Protein AF-A0A2V1E5P3-F1 (afdb_monomer)

Radius of gyration: 26.35 Å; Cα contacts (8 Å, |Δi|>4): 389; chains: 1; bounding box: 51×100×54 Å

Organism: NCBI:txid97972

pLDDT: mean 87.34, std 14.86, range [40.94, 98.44]

Sequence (186 aa):
MKFLTPTLLATLPLIHATHSFVHTRRQTAPTTTPWSLSELKIRVPNHREGTYPWSTFTASITDPNTYNLNNSVTVSPSTGVNCFAKFLDLSSADEGPWGRSWACEDDGKGEGHWEMRISKTDSGYRVVFTHVAANFDKAALRGWSRKFEGAVDLVVGSNLKVSCAGEGTCGYWLARTPVEVVGREV

Nearest PDB structures (foldseek):
  4akr-assembly1_A  TM=5.097E-01  e=3.344E+00  Dictyostelium discoideum AX2

Solvent-accessible surface area (backbone atoms only — not comparable to full-atom values): 10846 Å² total; per-residue (Å²): 142,84,86,86,82,85,83,84,84,83,83,80,85,82,82,78,82,81,78,79,75,77,74,73,74,73,75,76,68,79,86,63,64,57,21,37,37,62,46,44,42,35,40,38,52,35,87,50,89,94,49,74,59,57,19,39,40,39,36,24,38,26,38,78,47,70,44,72,72,51,100,87,44,70,31,74,54,46,71,68,36,42,28,58,42,78,29,55,35,88,87,41,76,88,46,22,63,52,83,40,81,26,63,33,52,81,82,81,75,75,41,50,54,40,34,37,31,36,39,82,49,100,57,42,36,34,41,36,41,35,41,38,42,26,48,69,43,77,89,76,75,45,73,45,72,48,42,32,41,21,54,41,79,40,30,65,84,66,52,20,38,76,53,64,49,98,75,58,32,34,40,34,34,57,61,58,72,64,38,75,21,62,53,40,80,108

Foldseek 3Di:
DDDDDDDDDDDDDDDDDPDPPPPPPPPPPPQFFFKWWFKWKWKQDQPDPPDDQKIKIKIWIWGQDWDPLDPPDIFHTAGRWIWMDIFRDCVDPVGHQAPDWTWIDDSPPPQFTKTWHWHADPFGIKIKIKTWGKDADPVVRDMGTWIKIWMDDDGDPPQKDWDADPSGIMMIIGPDTTDTTRMDTD

Secondary structure (DSSP, 8-state):
--PPPPP------------------------PPPEEEEEEEEEE----TTS---EEEEEEEEE---EESSSS-EE--EEEEEEEEEES-SS-TTTSSBT-EEEBPP-SS-SEEEEEEEEEETTEEEEEEEEEEEEEETTTTEEEEEEEEEEEEEEBTTTEEEEE-TTS-EEEEESSSPEEEEEEE-

Mean predicted aligned error: 9.15 Å

Structure (mmCIF, N/CA/C/O backbone):
data_AF-A0A2V1E5P3-F1
#
_entry.id   AF-A0A2V1E5P3-F1
#
loop_
_atom_site.group_PDB
_atom_site.id
_atom_site.type_symbol
_atom_site.label_atom_id
_atom_site.label_alt_id
_atom_site.label_comp_id
_atom_site.label_asym_id
_atom_site.label_entity_id
_atom_site.label_seq_id
_atom_site.pdbx_PDB_ins_code
_atom_site.Cartn_x
_atom_site.Cartn_y
_atom_site.Cartn_z
_atom_site.occupancy
_atom_site.B_iso_or_equiv
_atom_site.auth_seq_id
_atom_site.auth_comp_id
_atom_site.auth_asym_id
_atom_site.auth_atom_id
_atom_site.pdbx_PDB_model_num
ATOM 1 N N . MET A 1 1 ? -1.450 -88.892 -1.760 1.00 48.50 1 MET A N 1
ATOM 2 C CA . MET A 1 1 ? -2.183 -88.309 -0.615 1.00 48.50 1 MET A CA 1
ATOM 3 C C . MET A 1 1 ? -1.331 -87.209 0.001 1.00 48.50 1 MET A C 1
ATOM 5 O O . MET A 1 1 ? -0.271 -87.534 0.515 1.00 48.50 1 MET A O 1
ATOM 9 N N . LYS A 1 2 ? -1.736 -85.938 -0.108 1.00 40.94 2 LYS A N 1
ATOM 10 C CA . LYS A 1 2 ? -1.267 -84.804 0.713 1.00 40.94 2 LYS A CA 1
ATOM 11 C C . LYS A 1 2 ? -2.277 -83.659 0.568 1.00 40.94 2 LYS A C 1
ATOM 13 O O . LYS A 1 2 ? -2.810 -83.448 -0.517 1.00 40.94 2 LYS A O 1
ATOM 18 N N . PHE A 1 3 ? -2.597 -83.053 1.706 1.00 44.03 3 PHE A N 1
ATOM 19 C CA . PHE A 1 3 ? -3.801 -82.277 1.992 1.00 44.03 3 PHE A CA 1
ATOM 20 C C .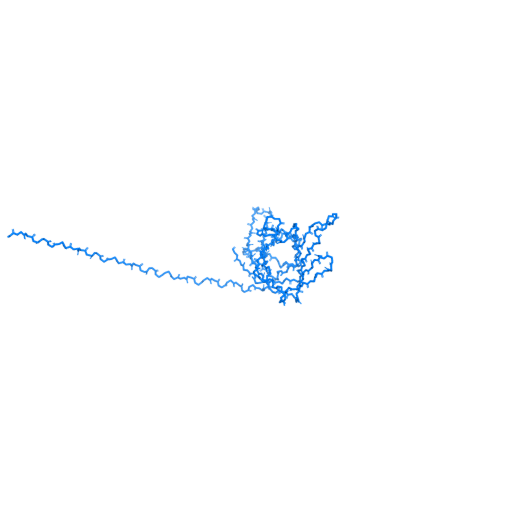 PHE A 1 3 ? -3.699 -80.815 1.534 1.00 44.03 3 PHE A C 1
ATOM 22 O O . PHE A 1 3 ? -2.669 -80.175 1.728 1.00 44.03 3 PHE A O 1
ATOM 29 N N . LEU A 1 4 ? -4.798 -80.295 0.980 1.00 62.22 4 LEU A N 1
ATOM 30 C CA . LEU A 1 4 ? -5.061 -78.870 0.776 1.00 62.22 4 LEU A CA 1
ATOM 31 C C . LEU A 1 4 ? -5.792 -78.338 2.016 1.00 62.22 4 LEU A C 1
ATOM 33 O O . LEU A 1 4 ? -6.862 -78.840 2.356 1.00 62.22 4 LEU A O 1
ATOM 37 N N . THR A 1 5 ? -5.240 -77.328 2.682 1.00 64.69 5 THR A N 1
ATOM 38 C CA . THR A 1 5 ? -5.944 -76.545 3.713 1.00 64.69 5 THR A CA 1
ATOM 39 C C . THR A 1 5 ? -6.434 -75.225 3.117 1.00 64.69 5 THR A C 1
ATOM 41 O O . THR A 1 5 ? -5.609 -74.494 2.566 1.00 64.69 5 THR A O 1
ATOM 44 N N . PRO A 1 6 ? -7.729 -74.879 3.236 1.00 64.75 6 PRO A N 1
ATOM 45 C CA . PRO A 1 6 ? -8.236 -73.574 2.840 1.00 64.75 6 PRO A CA 1
ATOM 46 C C . PRO A 1 6 ? -8.130 -72.571 3.997 1.00 64.75 6 PRO A C 1
ATOM 48 O O . PRO A 1 6 ? -8.579 -72.829 5.114 1.00 64.75 6 PRO A O 1
ATOM 51 N N . THR A 1 7 ? -7.550 -71.407 3.718 1.00 68.56 7 THR A N 1
ATOM 52 C CA . THR A 1 7 ? -7.481 -70.264 4.635 1.00 68.56 7 THR A CA 1
ATOM 53 C C . THR A 1 7 ? -8.753 -69.426 4.488 1.00 68.56 7 THR A C 1
ATOM 55 O O . THR A 1 7 ? -9.016 -68.871 3.424 1.00 68.56 7 THR A O 1
ATOM 58 N N . LEU A 1 8 ? -9.552 -69.337 5.552 1.00 57.84 8 LEU A N 1
ATOM 59 C CA . LEU A 1 8 ? -10.726 -68.465 5.637 1.00 57.84 8 LEU A CA 1
ATOM 60 C C . LEU A 1 8 ? -10.280 -67.034 5.986 1.00 57.84 8 LEU A C 1
ATOM 62 O O . LEU A 1 8 ? -9.784 -66.795 7.085 1.00 57.84 8 LEU A O 1
ATOM 66 N N . LEU A 1 9 ? -10.467 -66.083 5.064 1.00 64.50 9 LEU A N 1
ATOM 67 C CA . LEU A 1 9 ? -10.380 -64.649 5.358 1.00 64.50 9 LEU A CA 1
ATOM 68 C C . LEU A 1 9 ? -11.734 -64.162 5.894 1.00 64.50 9 LEU A C 1
ATOM 70 O O . LEU A 1 9 ? -12.732 -64.183 5.177 1.00 64.50 9 LEU A O 1
ATOM 74 N N . ALA A 1 10 ? -11.758 -63.696 7.142 1.00 64.50 10 ALA A N 1
ATOM 75 C CA . ALA A 1 10 ? -12.897 -62.998 7.727 1.00 64.50 10 ALA A CA 1
ATOM 76 C C . ALA A 1 10 ? -12.772 -61.489 7.459 1.00 64.50 10 ALA A C 1
ATOM 78 O O . ALA A 1 10 ? -11.862 -60.832 7.963 1.00 64.50 10 ALA A O 1
ATOM 79 N N . THR A 1 11 ? -13.681 -60.932 6.661 1.00 61.16 11 THR A N 1
ATOM 80 C CA . THR A 1 11 ? -13.784 -59.489 6.408 1.00 61.16 11 THR A CA 1
ATOM 81 C C . THR A 1 11 ? -14.707 -58.837 7.438 1.00 61.16 11 THR A C 1
ATOM 83 O O . THR A 1 11 ? -15.907 -59.111 7.447 1.00 61.16 11 THR A O 1
ATOM 86 N N . LEU A 1 12 ? -14.163 -57.961 8.289 1.00 58.91 12 LEU A N 1
ATOM 87 C CA . LEU A 1 12 ? -14.950 -57.080 9.158 1.00 58.91 12 LEU A CA 1
ATOM 88 C C . LEU A 1 12 ? -15.436 -55.845 8.374 1.00 58.91 12 LEU A C 1
ATOM 90 O O . LEU A 1 12 ? -14.613 -55.171 7.751 1.00 58.91 12 LEU A O 1
ATOM 94 N N . PRO A 1 13 ? -16.736 -55.499 8.416 1.00 59.34 13 PRO A N 1
ATOM 95 C CA . PRO A 1 13 ? -17.239 -54.267 7.822 1.00 59.34 13 PRO A CA 1
ATOM 96 C C . PRO A 1 13 ? -16.897 -53.057 8.706 1.00 59.34 13 PRO A C 1
ATOM 98 O O . PRO A 1 13 ? -17.334 -52.955 9.852 1.00 59.34 13 PRO A O 1
ATOM 101 N N . LEU A 1 14 ? -16.123 -52.119 8.154 1.00 67.88 14 LEU A N 1
ATOM 102 C CA . LEU A 1 14 ? -15.813 -50.830 8.773 1.00 67.88 14 LEU A CA 1
ATOM 103 C C . LEU A 1 14 ? -16.997 -49.869 8.553 1.00 67.88 14 LEU A C 1
ATOM 105 O O . LEU A 1 14 ? -17.177 -49.317 7.464 1.00 67.88 14 LEU A O 1
ATOM 109 N N . ILE A 1 15 ? -17.832 -49.692 9.578 1.00 64.12 15 ILE A N 1
ATOM 110 C CA . ILE A 1 15 ? -18.965 -48.756 9.557 1.00 64.12 15 ILE A CA 1
ATOM 111 C C . ILE A 1 15 ? -18.408 -47.331 9.678 1.00 64.12 15 ILE A C 1
ATOM 113 O O . ILE A 1 15 ? -17.977 -46.906 10.748 1.00 64.12 15 ILE A O 1
ATOM 117 N N . HIS A 1 16 ? -18.398 -46.593 8.569 1.00 61.56 16 HIS A N 1
ATOM 118 C CA . HIS A 1 16 ? -18.001 -45.188 8.541 1.00 61.56 16 HIS A CA 1
ATOM 119 C C . HIS A 1 16 ? -19.183 -44.316 8.979 1.00 61.56 16 HIS A C 1
ATOM 121 O O . HIS A 1 16 ? -20.177 -44.196 8.265 1.00 61.56 16 HIS A O 1
ATOM 127 N N . ALA A 1 17 ? -19.079 -43.696 10.155 1.00 65.69 17 ALA A N 1
ATOM 128 C CA . ALA A 1 17 ? -20.026 -42.684 10.605 1.00 65.69 17 ALA A CA 1
ATOM 129 C C . ALA A 1 17 ? -19.802 -41.376 9.826 1.00 65.69 17 ALA A C 1
ATOM 131 O O . ALA A 1 17 ? -18.857 -40.630 10.093 1.00 65.69 17 ALA A O 1
ATOM 132 N N . THR A 1 18 ? -20.673 -41.080 8.862 1.00 64.31 18 THR A N 1
ATOM 133 C CA . THR A 1 18 ? -20.713 -39.783 8.178 1.00 64.31 18 THR A CA 1
ATOM 134 C C . THR A 1 18 ? -21.293 -38.728 9.119 1.0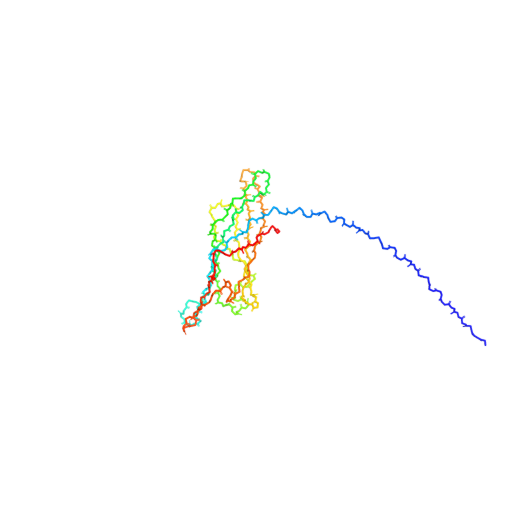0 64.31 18 THR A C 1
ATOM 136 O O . THR A 1 18 ? -22.508 -38.539 9.191 1.00 64.31 18 THR A O 1
ATOM 139 N N . HIS A 1 19 ? -20.429 -38.032 9.858 1.00 54.78 19 HIS A N 1
ATOM 140 C CA . HIS A 1 19 ? -20.815 -36.813 10.563 1.00 54.78 19 HIS A CA 1
ATOM 141 C C . HIS A 1 19 ? -21.115 -35.729 9.526 1.00 54.78 19 HIS A C 1
ATOM 143 O O . HIS A 1 19 ? -20.215 -35.169 8.903 1.00 54.78 19 HIS A O 1
ATOM 149 N N . SER A 1 20 ? -22.401 -35.450 9.322 1.00 52.66 20 SER A N 1
ATOM 150 C CA . SER A 1 20 ? -22.839 -34.279 8.568 1.00 52.66 20 SER A CA 1
ATOM 151 C C . SER A 1 20 ? -22.610 -33.057 9.448 1.00 52.66 20 SER A C 1
ATOM 153 O O . SER A 1 20 ? -23.447 -32.710 10.278 1.00 52.66 20 SER A O 1
ATOM 155 N N . PHE A 1 21 ? -21.447 -32.424 9.311 1.00 62.00 21 PHE A N 1
ATOM 156 C CA . PHE A 1 21 ? -21.233 -31.098 9.870 1.00 62.00 21 PHE A CA 1
ATOM 157 C C . PHE A 1 21 ? -22.194 -30.149 9.158 1.00 62.00 21 PHE A C 1
ATOM 159 O O . PHE A 1 21 ? -21.985 -29.791 7.998 1.00 62.00 21 PHE A O 1
ATOM 166 N N . VAL A 1 22 ? -23.268 -29.762 9.845 1.00 51.16 22 VAL A N 1
ATOM 167 C CA . VAL A 1 22 ? -24.067 -28.603 9.457 1.00 51.16 22 VAL A CA 1
ATOM 168 C C . VAL A 1 22 ? -23.106 -27.421 9.483 1.00 51.16 22 VAL A C 1
ATOM 170 O O . VAL A 1 22 ? -22.723 -26.937 10.545 1.00 51.16 22 VAL A O 1
ATOM 173 N N . HIS A 1 23 ? -22.641 -27.015 8.304 1.00 49.59 23 HIS A N 1
ATOM 174 C CA . HIS A 1 23 ? -21.879 -25.793 8.130 1.00 49.59 23 HIS A CA 1
ATOM 175 C C . HIS A 1 23 ? -22.828 -24.657 8.501 1.00 49.59 23 HIS A C 1
ATOM 177 O O . HIS A 1 23 ? -23.689 -24.269 7.709 1.00 49.59 23 HIS A O 1
ATOM 183 N N . THR A 1 24 ? -22.726 -24.170 9.739 1.00 50.78 24 THR A N 1
ATOM 184 C CA . THR A 1 24 ? -23.369 -22.932 10.159 1.00 50.78 24 THR A CA 1
ATOM 185 C C . THR A 1 24 ? -22.966 -21.888 9.135 1.00 50.78 24 THR A C 1
ATOM 187 O O . THR A 1 24 ? -21.787 -21.561 8.998 1.00 50.78 24 THR A O 1
ATOM 190 N N . ARG A 1 25 ? -23.946 -21.467 8.332 1.00 45.38 25 ARG A N 1
ATOM 191 C CA . ARG A 1 25 ? -23.809 -20.491 7.257 1.00 45.38 25 ARG A CA 1
ATOM 192 C C . ARG A 1 25 ? -23.005 -19.322 7.816 1.00 45.38 25 ARG A C 1
ATOM 194 O O . ARG A 1 25 ? -23.506 -18.611 8.684 1.00 45.38 25 ARG A O 1
ATOM 201 N N . ARG A 1 26 ? -21.746 -19.201 7.375 1.00 52.16 26 ARG A N 1
ATOM 202 C CA . ARG A 1 26 ? -20.842 -18.089 7.689 1.00 52.16 26 ARG A CA 1
ATOM 203 C C . ARG A 1 26 ? -21.691 -16.830 7.576 1.00 52.16 26 ARG A C 1
ATOM 205 O O . ARG A 1 26 ? -22.230 -16.596 6.494 1.00 52.16 26 ARG A O 1
ATOM 212 N N . GLN A 1 27 ? -21.919 -16.132 8.694 1.00 43.22 27 GLN A N 1
ATOM 213 C CA . GLN A 1 27 ? -22.642 -14.863 8.685 1.00 43.22 27 GLN A CA 1
ATOM 214 C C . GLN A 1 27 ? -22.045 -14.057 7.543 1.00 43.22 27 GLN A C 1
ATOM 216 O O . GLN A 1 27 ? -20.834 -13.836 7.517 1.00 43.22 27 GLN A O 1
ATOM 221 N N . THR A 1 28 ? -22.873 -13.763 6.543 1.00 47.94 28 THR A N 1
ATOM 222 C CA . THR A 1 28 ? -22.496 -12.953 5.397 1.00 47.94 28 THR A CA 1
ATOM 223 C C . THR A 1 28 ? -21.927 -11.680 5.995 1.00 47.94 28 THR A C 1
ATOM 225 O O . THR A 1 28 ? -22.669 -10.934 6.636 1.00 47.94 28 THR A O 1
ATOM 228 N N . ALA A 1 29 ? -20.603 -11.513 5.916 1.00 56.41 29 ALA A N 1
ATOM 229 C CA . ALA A 1 29 ? -19.950 -10.319 6.422 1.00 56.41 29 ALA A CA 1
ATOM 230 C C . ALA A 1 29 ? -20.709 -9.115 5.843 1.00 56.41 29 ALA A C 1
ATOM 232 O O . ALA A 1 29 ? -21.124 -9.195 4.677 1.00 56.41 29 ALA A O 1
ATOM 233 N N . PRO A 1 30 ? -20.974 -8.063 6.639 1.00 56.59 30 PRO A N 1
ATOM 234 C CA . PRO A 1 30 ? -21.640 -6.876 6.126 1.00 56.59 30 PRO A CA 1
ATOM 235 C C . PRO A 1 30 ? -20.926 -6.472 4.840 1.00 56.59 30 PRO A C 1
ATOM 237 O O . PRO A 1 30 ? -19.699 -6.433 4.820 1.00 56.59 30 PRO A O 1
ATOM 240 N N . THR A 1 31 ? -21.686 -6.286 3.759 1.00 63.75 31 THR A N 1
ATOM 241 C CA . THR A 1 31 ? -21.171 -5.867 2.452 1.00 63.75 31 THR A CA 1
ATOM 242 C C . THR A 1 31 ? -20.331 -4.613 2.655 1.00 63.75 31 THR A C 1
ATOM 244 O O . THR A 1 31 ? -20.875 -3.523 2.820 1.00 63.75 31 THR A O 1
ATOM 247 N N . THR A 1 32 ? -19.013 -4.784 2.724 1.00 81.31 32 THR A N 1
ATOM 248 C CA . THR A 1 32 ? -18.061 -3.690 2.842 1.00 81.31 32 THR A CA 1
ATOM 249 C C . THR A 1 32 ? -18.049 -2.966 1.510 1.00 81.31 32 THR A C 1
ATOM 251 O O . THR A 1 32 ? -17.987 -3.583 0.443 1.00 81.31 32 THR A O 1
ATOM 254 N N . THR A 1 33 ? -18.157 -1.643 1.560 1.00 93.75 33 THR A N 1
ATOM 255 C CA . THR A 1 33 ? -17.985 -0.821 0.365 1.00 93.75 33 THR A CA 1
ATOM 256 C C . THR A 1 33 ? -16.538 -1.001 -0.100 1.00 93.75 33 THR A C 1
ATOM 258 O O . THR A 1 33 ? -15.637 -0.941 0.746 1.00 93.75 33 THR A O 1
ATOM 261 N N . PRO A 1 34 ? -16.278 -1.251 -1.397 1.00 96.75 34 PRO A N 1
ATOM 262 C CA . PRO A 1 34 ? -14.914 -1.378 -1.889 1.00 96.75 34 PRO A CA 1
ATOM 263 C C . PRO A 1 34 ? -14.072 -0.156 -1.515 1.00 96.75 34 PRO A C 1
ATOM 265 O O . PRO A 1 34 ? -14.543 0.981 -1.557 1.00 96.75 34 PRO A O 1
ATOM 268 N N . TRP A 1 35 ? -12.817 -0.394 -1.155 1.00 97.31 35 TRP A N 1
ATOM 269 C CA . TRP A 1 35 ? -11.832 0.667 -0.994 1.00 97.31 35 TRP A CA 1
ATOM 270 C C . TRP A 1 35 ? -11.471 1.229 -2.371 1.00 97.31 35 TRP A C 1
ATOM 272 O O . TRP A 1 35 ? -11.628 0.557 -3.393 1.00 97.31 35 TRP A O 1
ATOM 282 N N . SER A 1 36 ? -10.957 2.452 -2.415 1.00 98.00 36 SER A N 1
ATOM 283 C CA . SER A 1 36 ? -10.581 3.110 -3.665 1.00 98.00 36 SER A CA 1
ATOM 284 C C . SER A 1 36 ? -9.091 3.420 -3.694 1.00 98.00 36 SER A C 1
ATOM 286 O O . SER A 1 36 ? -8.603 4.212 -2.885 1.00 98.00 36 SER A O 1
ATOM 288 N N . LEU A 1 37 ? -8.382 2.833 -4.654 1.00 98.12 37 LEU A N 1
ATOM 289 C CA . LEU A 1 37 ? -7.006 3.178 -4.996 1.00 98.12 37 LEU A CA 1
ATOM 290 C C . LEU A 1 37 ? -7.036 4.349 -5.987 1.00 98.12 37 LEU A C 1
ATOM 292 O O . LEU A 1 37 ? -7.364 4.172 -7.164 1.00 98.12 37 LEU A O 1
ATOM 296 N N . SER A 1 38 ? -6.756 5.555 -5.501 1.00 97.75 38 SER A N 1
ATOM 297 C CA . SER A 1 38 ? -6.866 6.803 -6.269 1.00 97.75 38 SER A CA 1
ATOM 298 C C . SER A 1 38 ? -5.586 7.141 -7.028 1.00 97.75 38 SER A C 1
ATOM 300 O O . SER A 1 38 ? -5.652 7.687 -8.129 1.00 97.75 38 SER A O 1
ATOM 302 N N . GLU A 1 39 ? -4.433 6.775 -6.474 1.00 97.44 39 GLU A N 1
ATOM 303 C CA . GLU A 1 39 ? -3.128 6.986 -7.087 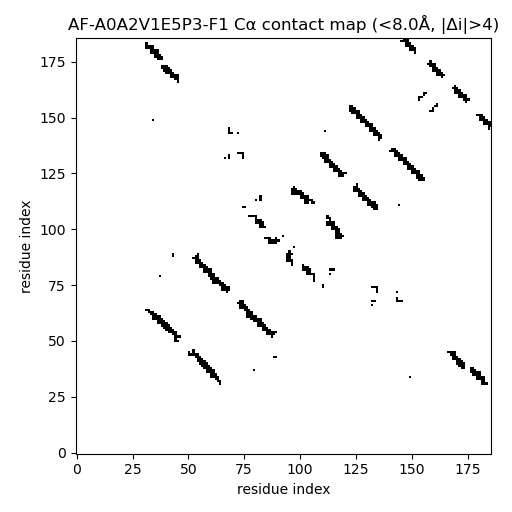1.00 97.44 39 GLU A CA 1
ATOM 304 C C . GLU A 1 39 ? -2.276 5.727 -6.970 1.00 97.44 39 GLU A C 1
ATOM 306 O O . GLU A 1 39 ? -2.264 5.048 -5.944 1.00 97.44 39 GLU A O 1
ATOM 311 N N . LEU A 1 40 ? -1.530 5.434 -8.032 1.00 98.00 40 LEU A N 1
ATOM 312 C CA . LEU A 1 40 ? -0.411 4.511 -7.985 1.00 98.00 40 LEU A CA 1
ATOM 313 C C . LEU A 1 40 ? 0.662 5.000 -8.940 1.00 98.00 40 LEU A C 1
ATOM 315 O O . LEU A 1 40 ? 0.367 5.316 -10.095 1.00 98.00 40 LEU A O 1
ATOM 319 N N . LYS A 1 41 ? 1.899 5.040 -8.459 1.00 97.56 41 LYS A N 1
ATOM 320 C CA . LYS A 1 41 ? 3.060 5.482 -9.216 1.00 97.56 41 LYS A CA 1
ATOM 321 C C . LYS A 1 41 ? 4.255 4.608 -8.886 1.00 97.56 41 LYS A C 1
ATOM 323 O O . LYS A 1 41 ? 4.695 4.553 -7.742 1.00 97.56 41 LYS A O 1
ATOM 328 N N . ILE A 1 42 ? 4.818 3.975 -9.906 1.00 97.06 42 ILE A N 1
ATOM 329 C CA . ILE A 1 42 ? 6.069 3.227 -9.792 1.00 97.06 42 ILE A CA 1
ATOM 330 C C . ILE A 1 42 ? 7.111 3.972 -10.611 1.00 97.06 42 ILE A C 1
ATOM 332 O O . ILE A 1 42 ? 6.891 4.244 -11.789 1.00 97.06 42 ILE A O 1
ATOM 336 N N . ARG A 1 43 ? 8.239 4.326 -10.005 1.00 95.94 43 ARG A N 1
ATOM 337 C CA . ARG A 1 43 ? 9.369 4.941 -10.704 1.00 95.94 43 ARG A CA 1
ATOM 338 C C . ARG A 1 43 ? 10.561 4.016 -10.591 1.00 95.94 43 ARG A C 1
ATOM 340 O O . ARG A 1 43 ? 10.954 3.672 -9.484 1.00 95.94 43 ARG A O 1
ATOM 347 N N . VAL A 1 44 ? 11.135 3.670 -11.731 1.00 94.31 44 VAL A N 1
ATOM 348 C CA . VAL A 1 44 ? 12.340 2.851 -11.845 1.00 94.31 44 VAL A CA 1
ATOM 349 C C . VAL A 1 44 ? 13.398 3.720 -12.517 1.00 94.31 44 VAL A C 1
ATOM 351 O O . VAL A 1 44 ? 13.220 4.069 -13.690 1.00 94.31 44 VAL A O 1
ATOM 354 N N . PRO A 1 45 ? 14.430 4.175 -11.789 1.00 92.06 45 PRO A N 1
ATOM 355 C CA . PRO A 1 45 ? 15.497 4.970 -12.376 1.00 92.06 45 PRO A CA 1
ATOM 356 C C . PRO A 1 45 ? 16.335 4.123 -13.338 1.00 92.06 45 PRO A C 1
ATOM 358 O O . PRO A 1 45 ? 16.306 2.896 -13.308 1.00 92.06 45 PRO A O 1
ATOM 361 N N . ASN A 1 46 ? 17.121 4.790 -14.179 1.00 86.81 46 ASN A N 1
ATOM 362 C CA . ASN A 1 46 ? 18.220 4.117 -14.859 1.00 86.81 46 ASN A CA 1
ATOM 363 C C . ASN A 1 46 ? 19.323 3.796 -13.838 1.00 86.81 46 ASN A C 1
ATOM 365 O O . ASN A 1 46 ? 19.716 4.681 -13.088 1.00 86.81 46 ASN A O 1
ATOM 369 N N . HIS A 1 47 ? 19.877 2.585 -13.858 1.00 76.75 47 HIS A N 1
ATOM 370 C CA . HIS A 1 47 ? 21.026 2.166 -13.046 1.00 76.75 47 HIS A CA 1
ATOM 371 C C . HIS A 1 47 ? 22.373 2.759 -13.517 1.00 76.75 47 HIS A C 1
ATOM 373 O O . HIS A 1 47 ? 23.409 2.101 -13.448 1.00 76.75 47 HIS A O 1
ATOM 379 N N . ARG A 1 48 ? 22.391 4.002 -14.012 1.00 77.44 48 ARG A N 1
ATOM 380 C CA . ARG A 1 48 ? 23.647 4.689 -14.346 1.00 77.44 48 ARG A CA 1
ATOM 381 C C . ARG A 1 48 ? 24.388 5.070 -13.071 1.00 77.44 48 ARG A C 1
ATOM 383 O O . ARG A 1 48 ? 23.783 5.579 -12.124 1.00 77.44 48 ARG A O 1
ATOM 390 N N . GLU A 1 49 ? 25.704 4.884 -13.078 1.00 72.38 49 GLU A N 1
ATOM 391 C CA . GLU A 1 49 ? 26.576 5.333 -11.992 1.00 72.38 49 GLU A CA 1
ATOM 392 C C . GLU A 1 49 ? 26.352 6.826 -11.689 1.00 72.38 49 GLU A C 1
ATOM 394 O O . GLU A 1 49 ? 26.218 7.650 -12.595 1.00 72.38 49 GLU A O 1
ATOM 399 N N . GLY A 1 50 ? 26.253 7.168 -10.401 1.00 70.00 50 GLY A N 1
ATOM 400 C CA . GLY A 1 50 ? 26.007 8.537 -9.931 1.00 70.00 50 GLY A CA 1
ATOM 401 C C . GLY A 1 50 ? 24.540 8.989 -9.915 1.00 70.00 50 GLY A C 1
ATOM 402 O O . GLY A 1 50 ? 24.255 10.077 -9.416 1.00 70.00 50 GLY A O 1
ATOM 403 N N . THR A 1 51 ? 23.593 8.183 -10.406 1.00 74.00 51 THR A N 1
ATOM 404 C CA . THR A 1 51 ? 22.152 8.479 -10.288 1.00 74.00 51 THR A CA 1
ATOM 405 C C . THR A 1 51 ? 21.557 7.935 -8.988 1.00 74.00 51 THR A C 1
ATOM 407 O O . THR A 1 51 ? 22.113 7.037 -8.360 1.00 74.00 51 THR A O 1
ATOM 410 N N . TYR A 1 52 ? 20.419 8.493 -8.557 1.00 78.81 52 TYR A N 1
ATOM 411 C CA . TYR A 1 52 ? 19.702 7.983 -7.388 1.00 78.81 52 TYR A CA 1
ATOM 412 C C . TYR A 1 52 ? 19.182 6.569 -7.691 1.00 78.81 52 TYR A C 1
ATOM 414 O O . TYR A 1 52 ? 18.285 6.435 -8.525 1.00 78.81 52 TYR A O 1
ATOM 422 N N . PRO A 1 53 ? 19.707 5.522 -7.029 1.00 84.62 53 PRO A N 1
ATOM 423 C CA . PRO A 1 53 ? 19.536 4.146 -7.496 1.00 84.62 53 PRO A CA 1
ATOM 424 C C . PRO A 1 53 ? 18.177 3.558 -7.120 1.00 84.62 53 PRO A C 1
ATOM 426 O O . PRO A 1 53 ? 17.854 2.440 -7.500 1.00 84.62 53 PRO A O 1
ATOM 429 N N . TRP A 1 54 ? 17.392 4.282 -6.324 1.00 92.56 54 TRP A N 1
ATOM 430 C CA . TRP A 1 54 ? 16.211 3.720 -5.705 1.00 92.56 54 TRP A CA 1
ATOM 431 C C . TRP A 1 54 ? 14.993 3.865 -6.599 1.00 92.56 54 TRP A C 1
ATOM 433 O O . TRP A 1 54 ? 14.569 4.972 -6.945 1.00 92.56 54 TRP A O 1
ATOM 443 N N . SER A 1 55 ? 14.389 2.725 -6.877 1.00 95.31 55 SER A N 1
ATOM 444 C CA . SER A 1 55 ? 13.027 2.640 -7.355 1.00 95.31 55 SER A CA 1
ATOM 445 C C . SER A 1 55 ? 12.047 2.990 -6.233 1.00 95.31 55 SER A C 1
ATOM 447 O O . SER A 1 55 ? 12.314 2.770 -5.046 1.00 95.31 55 SER A O 1
ATOM 449 N N . THR A 1 56 ? 10.895 3.541 -6.604 1.00 96.94 56 THR A N 1
ATOM 450 C CA . THR A 1 56 ? 9.825 3.892 -5.664 1.00 96.94 56 THR A CA 1
ATOM 451 C C . THR A 1 56 ? 8.494 3.329 -6.123 1.00 96.94 56 THR A C 1
ATOM 453 O O . THR A 1 56 ? 8.199 3.347 -7.317 1.00 96.94 56 THR A O 1
ATOM 456 N N . PHE A 1 57 ? 7.665 2.908 -5.177 1.00 97.81 57 PHE A N 1
ATOM 457 C CA . PHE A 1 57 ? 6.278 2.518 -5.397 1.00 97.81 57 PHE A CA 1
ATOM 458 C C . PHE A 1 57 ? 5.410 3.296 -4.412 1.00 97.81 57 PHE A C 1
ATOM 460 O O . PHE A 1 57 ? 5.495 3.088 -3.203 1.00 97.81 57 PHE A O 1
ATOM 467 N N . THR A 1 58 ? 4.603 4.205 -4.940 1.00 98.06 58 THR A N 1
ATOM 468 C CA . THR A 1 58 ? 3.683 5.047 -4.178 1.00 98.06 58 THR A CA 1
ATOM 469 C C . THR A 1 58 ? 2.259 4.639 -4.515 1.00 98.06 58 THR A C 1
ATOM 471 O O . THR A 1 58 ? 1.943 4.451 -5.691 1.00 98.06 58 THR A O 1
ATOM 474 N N . ALA A 1 59 ? 1.402 4.516 -3.509 1.00 98.38 59 ALA A N 1
ATOM 475 C CA . ALA A 1 59 ? -0.021 4.248 -3.676 1.00 98.38 59 ALA A CA 1
ATOM 476 C C . ALA A 1 59 ? -0.835 5.112 -2.709 1.00 98.38 59 ALA A C 1
ATOM 478 O O . ALA A 1 59 ? -0.408 5.285 -1.575 1.00 98.38 59 ALA A O 1
ATOM 479 N N . SER A 1 60 ? -1.993 5.616 -3.134 1.00 98.31 60 SER A N 1
ATOM 480 C CA . SER A 1 60 ? -2.933 6.336 -2.265 1.00 98.31 60 SER A CA 1
ATOM 481 C C . SER A 1 60 ? -4.252 5.572 -2.191 1.00 98.31 60 SER A C 1
ATOM 483 O O . SER A 1 60 ? -4.911 5.358 -3.215 1.00 98.31 60 SER A O 1
ATOM 485 N N . ILE A 1 61 ? -4.609 5.108 -0.994 1.00 98.12 61 ILE A N 1
ATOM 486 C CA . ILE A 1 61 ? -5.773 4.254 -0.734 1.00 98.12 61 ILE A CA 1
ATOM 487 C C . ILE A 1 61 ? -6.769 4.979 0.177 1.00 98.12 61 ILE A C 1
ATOM 489 O O . ILE A 1 61 ? -6.400 5.744 1.065 1.00 98.12 61 ILE A O 1
ATOM 493 N N . THR A 1 62 ? -8.059 4.773 -0.065 1.00 97.75 62 THR A N 1
ATOM 494 C CA . THR A 1 62 ? -9.150 5.290 0.771 1.00 97.75 62 THR A CA 1
ATOM 495 C C . THR A 1 62 ? -10.102 4.159 1.114 1.00 97.75 62 THR A C 1
ATOM 497 O O . THR A 1 62 ? -10.554 3.433 0.229 1.00 97.75 62 THR A O 1
ATOM 500 N N . ASP A 1 63 ? -10.419 4.036 2.394 1.00 97.38 63 ASP A N 1
ATOM 501 C CA . ASP A 1 63 ? -11.376 3.092 2.945 1.00 97.38 63 ASP A CA 1
ATOM 502 C C . ASP A 1 63 ? -12.622 3.844 3.419 1.00 97.38 63 ASP A C 1
ATOM 504 O O . ASP A 1 63 ? -12.571 4.525 4.445 1.00 97.38 63 ASP A O 1
ATOM 508 N N . PRO A 1 64 ? -13.751 3.744 2.699 1.00 96.88 64 PRO A N 1
ATOM 509 C CA . PRO A 1 64 ? -14.971 4.459 3.057 1.00 96.88 64 PRO A CA 1
ATOM 510 C C . PRO A 1 64 ? -15.728 3.822 4.235 1.00 96.88 64 PRO A C 1
ATOM 512 O O . PRO A 1 64 ? -16.779 4.332 4.625 1.00 96.88 64 PRO A O 1
ATOM 515 N N . ASN A 1 65 ? -15.265 2.694 4.780 1.00 95.88 65 ASN A N 1
ATOM 516 C CA . ASN A 1 65 ? -16.029 1.922 5.752 1.00 95.88 65 ASN A CA 1
ATOM 517 C C . ASN A 1 65 ? -15.827 2.420 7.186 1.00 95.88 65 ASN A C 1
ATOM 519 O O . ASN A 1 65 ? -14.757 2.870 7.577 1.00 95.88 65 ASN A O 1
ATOM 523 N N . THR A 1 66 ? -16.876 2.287 7.996 1.00 95.06 66 THR A N 1
ATOM 524 C CA . THR A 1 66 ? -16.796 2.398 9.458 1.00 95.06 66 THR A CA 1
ATOM 525 C C . THR A 1 66 ? -16.832 0.997 10.052 1.00 95.06 66 THR A C 1
ATOM 527 O O . THR A 1 66 ? -17.726 0.213 9.723 1.00 95.06 66 THR A O 1
ATOM 530 N N . TYR A 1 67 ? -15.890 0.677 10.936 1.00 93.50 67 TYR A N 1
ATOM 531 C CA . TYR A 1 67 ? -15.778 -0.655 11.531 1.00 93.50 67 TYR A CA 1
ATOM 532 C C . TYR A 1 67 ? -16.190 -0.644 12.995 1.00 93.50 67 TYR A C 1
ATOM 534 O O . TYR A 1 67 ? -15.610 0.077 13.799 1.00 93.50 67 TYR A O 1
ATOM 542 N N . ASN A 1 68 ? -17.143 -1.500 13.361 1.00 93.75 68 ASN A N 1
ATOM 543 C CA . ASN A 1 68 ? -17.481 -1.753 14.760 1.00 93.75 68 ASN A CA 1
ATOM 544 C C . ASN A 1 68 ? -16.507 -2.792 15.326 1.00 93.75 68 ASN A C 1
ATOM 546 O O . ASN A 1 68 ? -16.613 -3.983 15.023 1.00 93.75 68 ASN A O 1
ATOM 550 N N . LEU A 1 69 ? -15.550 -2.356 16.147 1.00 90.69 69 LEU A N 1
ATOM 551 C CA . LEU A 1 69 ? -14.611 -3.266 16.803 1.00 90.69 69 LEU A CA 1
ATOM 552 C C . LEU A 1 69 ? -15.309 -4.028 17.941 1.00 90.69 69 LEU A C 1
ATOM 554 O O . LEU A 1 69 ? -15.097 -5.234 18.095 1.00 90.69 69 LEU A O 1
ATOM 558 N N . ASN A 1 70 ? -16.198 -3.344 18.672 1.00 88.19 70 ASN A N 1
ATOM 559 C CA . ASN A 1 70 ? -17.115 -3.898 19.674 1.00 88.19 70 ASN A CA 1
ATOM 560 C C . ASN A 1 70 ? -18.436 -3.078 19.730 1.00 88.19 70 ASN A C 1
ATOM 562 O O . ASN A 1 70 ? -18.677 -2.248 18.858 1.00 88.19 70 ASN A O 1
ATOM 566 N N . ASN A 1 71 ? -19.283 -3.285 20.750 1.00 86.56 71 ASN A N 1
ATOM 567 C CA . ASN A 1 71 ? -20.588 -2.609 20.891 1.00 86.56 71 ASN A CA 1
ATOM 568 C C . ASN A 1 71 ? -20.534 -1.075 21.063 1.00 86.56 71 ASN A C 1
ATOM 570 O O . ASN A 1 71 ? -21.557 -0.421 20.890 1.00 86.56 71 ASN A O 1
ATOM 574 N N . SER A 1 72 ? -19.392 -0.505 21.447 1.00 87.19 72 SER A N 1
ATOM 575 C CA . SER A 1 72 ? -19.232 0.923 21.754 1.00 87.19 72 SER A CA 1
ATOM 576 C C . SER A 1 72 ? -18.011 1.567 21.094 1.00 87.19 72 SER A C 1
ATOM 578 O O . SER A 1 72 ? -17.766 2.752 21.299 1.00 87.19 72 SER A O 1
ATOM 580 N N . VAL A 1 73 ? -17.220 0.796 20.349 1.00 89.38 73 VAL A N 1
ATOM 581 C CA . VAL A 1 73 ? -15.938 1.217 19.784 1.00 89.38 73 VAL A CA 1
ATOM 582 C C . VAL A 1 73 ? -15.989 1.039 18.283 1.00 89.38 73 VAL A C 1
ATOM 584 O O . VAL A 1 73 ? -16.098 -0.082 17.775 1.00 89.38 73 VAL A O 1
ATOM 587 N N . THR A 1 74 ? -15.876 2.165 17.592 1.00 93.38 74 THR A N 1
ATOM 588 C CA . THR A 1 74 ? -15.893 2.245 16.139 1.00 93.38 74 THR A CA 1
ATOM 589 C C . THR A 1 74 ? -14.606 2.872 15.626 1.00 93.38 74 THR A C 1
ATOM 591 O O . THR A 1 74 ? -14.033 3.729 16.294 1.00 93.38 74 THR A O 1
ATOM 594 N N . VAL A 1 75 ? -14.180 2.465 14.436 1.00 93.44 75 VAL A N 1
ATOM 595 C CA . VAL A 1 75 ? -13.110 3.111 13.666 1.00 93.44 75 VAL A CA 1
ATOM 596 C C . VAL A 1 75 ? -13.741 3.797 12.468 1.00 93.44 75 VAL A C 1
ATOM 598 O O . VAL A 1 75 ? -14.570 3.194 11.779 1.00 93.44 75 VAL A O 1
ATOM 601 N N . SER A 1 76 ? -13.395 5.064 12.264 1.00 95.38 76 SER A N 1
ATOM 602 C CA . SER A 1 76 ? -13.941 5.899 11.202 1.00 95.38 76 SER A CA 1
ATOM 603 C C . SER A 1 76 ? -13.305 5.583 9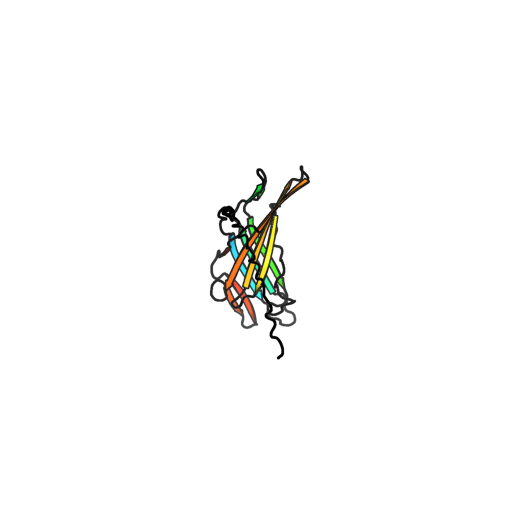.835 1.00 95.38 76 SER A C 1
ATOM 605 O O . SER A 1 76 ? -12.249 4.953 9.777 1.00 95.38 76 SER A O 1
ATOM 607 N N . PRO A 1 77 ? -13.921 6.018 8.718 1.00 96.06 77 PRO A N 1
ATOM 608 C CA . PRO A 1 77 ? -13.349 5.848 7.381 1.00 96.06 77 PRO A CA 1
ATOM 609 C C . PRO A 1 77 ? -11.960 6.476 7.262 1.00 96.06 77 PRO A C 1
ATOM 611 O O . PRO A 1 77 ? -11.744 7.571 7.776 1.00 96.06 77 PRO A O 1
ATOM 614 N N . SER A 1 78 ? -11.039 5.852 6.533 1.00 94.19 78 SER A N 1
ATOM 615 C CA . SER A 1 78 ? -9.683 6.376 6.324 1.00 94.19 78 SER A CA 1
ATOM 616 C C . SER A 1 78 ? -9.547 6.945 4.910 1.00 94.19 78 SER A C 1
ATOM 618 O O . SER A 1 78 ? -9.992 6.323 3.947 1.00 94.19 78 SER A O 1
ATOM 620 N N . THR A 1 79 ? -8.978 8.142 4.752 1.00 93.38 79 THR A N 1
ATOM 621 C CA . THR A 1 79 ? -8.999 8.883 3.476 1.00 93.38 79 THR A CA 1
ATOM 622 C C . THR A 1 79 ? -7.609 9.286 3.016 1.00 93.38 79 THR A C 1
ATOM 624 O O . THR A 1 79 ? -6.914 9.997 3.735 1.00 93.38 79 THR A O 1
ATOM 627 N N . GLY A 1 80 ? -7.256 8.917 1.783 1.00 89.56 80 GLY A N 1
ATOM 628 C CA . GLY A 1 80 ? -6.033 9.374 1.118 1.00 89.56 80 GLY A CA 1
ATOM 629 C C . GLY A 1 80 ? -4.741 8.907 1.786 1.00 89.56 80 GLY A C 1
ATOM 630 O O . GLY A 1 80 ? -3.756 9.639 1.770 1.00 89.56 80 GLY A O 1
ATOM 631 N N . VAL A 1 81 ? -4.741 7.713 2.381 1.00 95.38 81 VAL A N 1
ATOM 632 C CA . VAL A 1 81 ? -3.562 7.147 3.040 1.00 95.38 81 VAL A CA 1
ATOM 633 C C . VAL A 1 81 ? -2.512 6.808 1.993 1.00 95.38 81 VAL A C 1
ATOM 635 O O . VAL A 1 81 ? -2.768 6.005 1.091 1.00 95.38 81 VAL A O 1
ATOM 638 N N . ASN A 1 82 ? -1.323 7.400 2.112 1.00 97.81 82 ASN A N 1
ATOM 639 C CA . ASN A 1 82 ? -0.238 7.160 1.170 1.00 97.81 82 ASN A CA 1
ATOM 640 C C . ASN A 1 82 ? 0.687 6.056 1.677 1.00 97.81 82 ASN A C 1
ATOM 642 O O . ASN A 1 82 ? 1.264 6.137 2.757 1.00 97.81 82 ASN A O 1
ATOM 646 N N . CYS A 1 83 ? 0.871 5.027 0.866 1.00 98.25 83 CYS A N 1
ATOM 647 C CA . CYS A 1 83 ? 1.818 3.950 1.094 1.00 98.25 83 CYS A CA 1
ATOM 648 C C . CYS A 1 83 ? 3.053 4.171 0.225 1.00 98.25 83 CYS A C 1
ATOM 650 O O . CYS A 1 83 ? 2.933 4.443 -0.973 1.00 98.25 83 CYS A O 1
ATOM 652 N N . PHE A 1 84 ? 4.241 4.021 0.811 1.00 97.62 84 PHE A N 1
ATOM 653 C CA . PHE A 1 84 ? 5.502 4.252 0.115 1.00 97.62 84 PHE A CA 1
ATOM 654 C C . PHE A 1 84 ? 6.469 3.085 0.311 1.00 97.62 84 PHE A C 1
ATOM 656 O O . PHE A 1 84 ? 6.833 2.734 1.431 1.00 97.62 84 PHE A O 1
ATOM 663 N N . ALA A 1 85 ? 6.930 2.517 -0.799 1.00 97.69 85 ALA A N 1
ATOM 664 C CA . ALA A 1 85 ? 8.016 1.551 -0.822 1.00 97.69 85 ALA A CA 1
ATOM 665 C C . ALA A 1 85 ? 9.201 2.094 -1.616 1.00 97.69 85 ALA A C 1
ATOM 667 O O . ALA A 1 85 ? 9.035 2.678 -2.690 1.00 97.69 85 ALA A O 1
ATOM 668 N N . LYS A 1 86 ? 10.408 1.853 -1.103 1.00 96.31 86 LYS A N 1
ATOM 669 C CA . LYS A 1 86 ? 11.669 2.260 -1.724 1.00 96.31 86 LYS A CA 1
ATOM 670 C C . LYS A 1 86 ? 12.634 1.083 -1.726 1.00 96.31 86 LYS A C 1
ATOM 672 O O . LYS A 1 86 ? 12.935 0.530 -0.675 1.00 96.31 86 LYS A O 1
ATOM 677 N N . PHE A 1 87 ? 13.108 0.706 -2.903 1.00 94.75 87 PHE A N 1
ATOM 678 C CA . PHE A 1 87 ? 13.882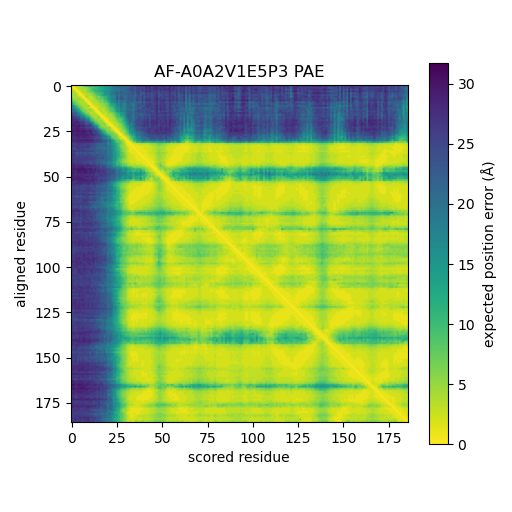 -0.517 -3.131 1.00 94.75 87 PHE A CA 1
ATOM 679 C C . PHE A 1 87 ? 14.860 -0.302 -4.292 1.00 94.75 87 PHE A C 1
ATOM 681 O O . PHE A 1 87 ? 14.763 0.706 -4.993 1.00 94.75 87 PHE A O 1
ATOM 688 N N . LEU A 1 88 ? 15.840 -1.186 -4.467 1.00 91.00 88 LEU A N 1
ATOM 689 C CA . LEU A 1 88 ? 16.905 -0.962 -5.453 1.00 91.00 88 LEU A CA 1
ATOM 690 C C . LEU A 1 88 ? 16.463 -1.400 -6.845 1.00 91.00 88 LEU A C 1
ATOM 692 O O . LEU A 1 88 ? 16.496 -0.606 -7.781 1.00 91.00 88 LEU A O 1
ATOM 696 N N . ASP A 1 89 ? 15.980 -2.632 -6.966 1.00 86.19 89 ASP A N 1
ATOM 697 C CA . ASP A 1 89 ? 15.738 -3.247 -8.265 1.00 86.19 89 ASP A CA 1
ATOM 698 C C . ASP A 1 89 ? 14.431 -4.052 -8.278 1.00 86.19 89 ASP A C 1
ATOM 700 O O . ASP A 1 89 ? 14.176 -4.867 -7.397 1.00 86.19 89 ASP A O 1
ATOM 704 N N . LEU A 1 90 ? 13.594 -3.842 -9.300 1.00 87.25 90 LEU A N 1
ATOM 705 C CA . LEU A 1 90 ? 12.395 -4.658 -9.530 1.00 87.25 90 LEU A CA 1
ATOM 706 C C . LEU A 1 90 ? 12.731 -6.077 -10.019 1.00 87.25 90 LEU A C 1
ATOM 708 O O . LEU A 1 90 ? 11.899 -6.976 -9.911 1.00 87.25 90 LEU A O 1
ATOM 712 N N . SER A 1 91 ? 13.897 -6.302 -10.613 1.00 86.94 91 SER A N 1
ATOM 713 C CA . SER A 1 91 ? 14.267 -7.616 -11.139 1.00 86.94 91 SER A CA 1
ATOM 714 C C . SER A 1 91 ? 14.799 -8.554 -10.050 1.00 86.94 91 SER A C 1
ATOM 716 O O . SER A 1 91 ? 14.554 -9.759 -10.109 1.00 86.94 91 SER A O 1
ATOM 718 N N . SER A 1 92 ? 15.440 -7.992 -9.022 1.00 87.81 92 SER A N 1
ATOM 719 C CA . SER A 1 92 ? 15.996 -8.723 -7.887 1.00 87.81 92 SER A CA 1
ATOM 720 C C . SER A 1 92 ? 14.917 -9.244 -6.933 1.00 87.81 92 SER A C 1
ATOM 722 O O . SER A 1 92 ? 14.032 -8.505 -6.495 1.00 87.81 92 SER A O 1
ATOM 724 N N . ALA A 1 93 ? 15.013 -10.526 -6.572 1.00 87.38 93 ALA A N 1
ATOM 725 C CA . ALA A 1 93 ? 14.173 -11.132 -5.540 1.00 87.38 93 ALA A CA 1
ATOM 726 C C . ALA A 1 93 ? 14.501 -10.577 -4.141 1.00 87.38 93 ALA A C 1
ATOM 728 O O . ALA A 1 93 ? 13.591 -10.341 -3.346 1.00 87.38 93 ALA A O 1
ATOM 729 N N . ASP A 1 94 ? 15.784 -10.318 -3.875 1.00 88.00 94 ASP A N 1
ATOM 730 C CA . ASP A 1 94 ? 16.288 -9.931 -2.553 1.00 88.00 94 ASP A CA 1
ATOM 731 C C . ASP A 1 94 ? 16.319 -8.414 -2.345 1.00 88.00 94 ASP A C 1
ATOM 733 O O . ASP A 1 94 ? 16.213 -7.932 -1.217 1.00 88.00 94 ASP A O 1
ATOM 737 N N . GLU A 1 95 ? 16.443 -7.638 -3.419 1.00 90.12 95 GLU A N 1
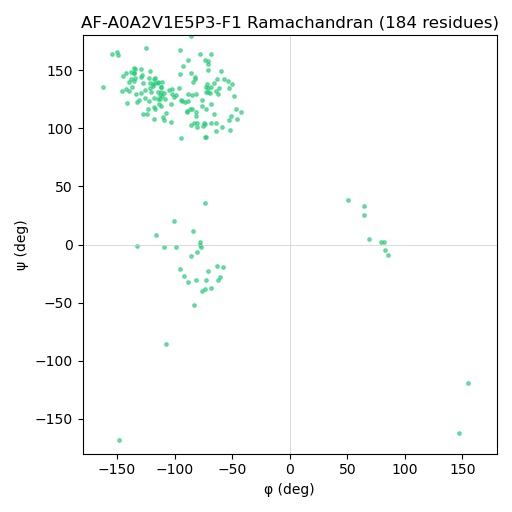ATOM 738 C CA . GLU A 1 95 ? 16.560 -6.175 -3.349 1.00 90.12 95 GLU A CA 1
ATOM 739 C C . GLU A 1 95 ? 15.312 -5.437 -3.848 1.00 90.12 95 GLU A C 1
ATOM 741 O O . GLU A 1 95 ? 15.254 -4.204 -3.787 1.00 90.12 95 GLU A O 1
ATOM 746 N N . GLY A 1 96 ? 14.313 -6.185 -4.323 1.00 92.44 96 GLY A N 1
ATOM 747 C CA . GLY A 1 96 ? 13.019 -5.669 -4.749 1.00 92.44 96 GLY A CA 1
ATOM 748 C C . GLY A 1 96 ? 12.004 -5.512 -3.613 1.00 92.44 96 GLY A C 1
ATOM 749 O O . GLY A 1 96 ? 12.274 -5.828 -2.451 1.00 92.44 96 GLY A O 1
ATOM 750 N N . PRO A 1 97 ? 10.789 -5.027 -3.926 1.00 95.38 97 PRO A N 1
ATOM 751 C CA . PRO A 1 97 ? 9.743 -4.797 -2.930 1.00 95.38 97 PRO A CA 1
ATOM 752 C C . PRO A 1 97 ? 9.014 -6.073 -2.484 1.00 95.38 97 PRO A C 1
ATOM 754 O O . PRO A 1 97 ? 8.045 -5.997 -1.724 1.00 95.38 97 PRO A O 1
ATOM 757 N N . TRP A 1 98 ? 9.426 -7.231 -2.994 1.00 95.50 98 TRP A N 1
ATOM 758 C CA . TRP A 1 98 ? 8.639 -8.457 -3.011 1.00 95.50 98 TRP A CA 1
ATOM 759 C C . TRP A 1 98 ? 8.452 -9.062 -1.622 1.00 95.50 98 TRP A C 1
ATOM 761 O O . TRP A 1 98 ? 9.409 -9.245 -0.875 1.00 95.50 98 TRP A O 1
ATOM 771 N N . GLY A 1 99 ? 7.202 -9.387 -1.278 1.00 88.88 99 GLY A N 1
ATOM 772 C CA . GLY A 1 99 ? 6.863 -10.132 -0.058 1.00 88.88 99 GLY A CA 1
ATOM 773 C C . GLY A 1 99 ? 7.089 -9.380 1.260 1.00 88.88 99 GLY A C 1
ATOM 774 O O . GLY A 1 99 ? 6.890 -9.961 2.323 1.00 88.88 99 GLY A O 1
ATOM 775 N N . ARG A 1 100 ? 7.471 -8.099 1.208 1.00 94.81 100 ARG A N 1
ATOM 776 C CA . ARG A 1 100 ? 7.676 -7.233 2.379 1.00 94.81 100 ARG A CA 1
ATOM 777 C C . ARG A 1 100 ? 6.423 -6.414 2.673 1.00 94.81 100 ARG A C 1
ATOM 779 O O . ARG A 1 100 ? 5.724 -6.013 1.741 1.00 94.81 100 ARG A O 1
ATOM 786 N N . SER A 1 101 ? 6.173 -6.145 3.955 1.00 97.06 101 SER A N 1
ATOM 787 C CA . SER A 1 101 ? 5.205 -5.133 4.394 1.00 97.06 101 SER A CA 1
ATOM 788 C C . SER A 1 101 ? 5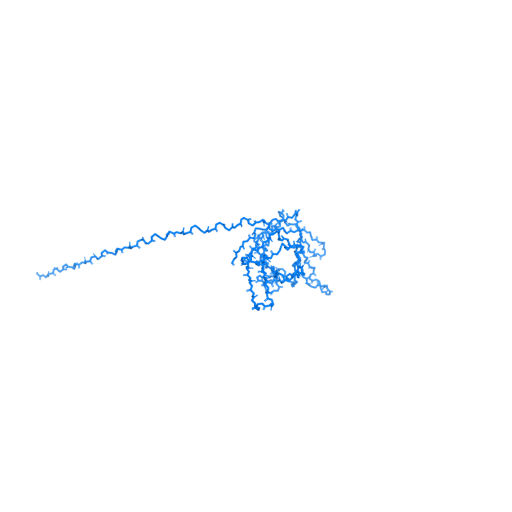.865 -3.759 4.413 1.00 97.06 101 SER A C 1
ATOM 790 O O . SER A 1 101 ? 6.929 -3.576 5.004 1.00 97.06 101 SER A O 1
ATOM 792 N N . TRP A 1 102 ? 5.214 -2.797 3.774 1.00 97.88 102 TRP A N 1
ATOM 793 C CA . TRP A 1 102 ? 5.594 -1.392 3.734 1.00 97.88 102 TRP A CA 1
ATOM 794 C C . TRP A 1 102 ? 4.553 -0.598 4.507 1.00 97.88 102 TRP A C 1
ATOM 796 O O . TRP A 1 102 ? 3.377 -0.626 4.148 1.00 97.88 102 TRP A O 1
ATOM 806 N N . ALA A 1 103 ? 4.971 0.081 5.572 1.00 97.56 103 ALA A N 1
ATOM 807 C CA . ALA A 1 103 ? 4.072 0.940 6.329 1.00 97.56 103 ALA A CA 1
ATOM 808 C C . ALA A 1 103 ? 3.577 2.096 5.450 1.00 97.56 103 ALA A C 1
ATOM 810 O O . ALA A 1 103 ? 4.330 2.642 4.636 1.00 97.56 103 ALA A O 1
ATOM 811 N N . CYS A 1 104 ? 2.313 2.459 5.618 1.00 98.12 104 CYS A N 1
ATOM 812 C CA . CYS A 1 104 ? 1.758 3.668 5.031 1.00 98.12 104 CYS A CA 1
ATOM 813 C C . CYS A 1 104 ? 1.801 4.818 6.043 1.00 98.12 104 CYS A C 1
ATOM 815 O O . CYS A 1 104 ? 2.067 4.613 7.230 1.00 98.12 104 CYS A O 1
ATOM 817 N N . GLU A 1 105 ? 1.574 6.032 5.559 1.00 96.94 105 GLU A N 1
ATOM 818 C CA . GLU A 1 105 ? 1.441 7.219 6.397 1.00 96.94 105 GLU A CA 1
ATOM 819 C C . GLU A 1 105 ? 0.276 7.068 7.386 1.00 96.94 105 GLU A C 1
ATOM 821 O O . GLU A 1 105 ? -0.715 6.389 7.111 1.00 96.94 105 GLU A O 1
ATOM 826 N N . ASP A 1 106 ? 0.415 7.699 8.551 1.00 92.50 106 ASP A N 1
ATOM 827 C CA . ASP A 1 106 ? -0.663 7.803 9.535 1.00 92.50 106 ASP A CA 1
ATOM 828 C C . ASP A 1 106 ? -1.771 8.707 8.970 1.00 92.50 106 ASP A C 1
ATOM 830 O O . ASP A 1 106 ? -1.487 9.769 8.411 1.00 92.50 106 ASP A O 1
ATOM 834 N N . ASP A 1 107 ? -3.032 8.301 9.121 1.00 91.06 107 ASP A N 1
ATOM 835 C CA . ASP A 1 107 ? -4.183 9.112 8.717 1.00 91.06 107 ASP A CA 1
ATOM 836 C C . ASP A 1 107 ? -4.502 10.242 9.715 1.00 91.06 107 ASP A C 1
ATOM 838 O O . ASP A 1 107 ? -5.429 11.030 9.510 1.00 91.06 107 ASP A O 1
ATOM 842 N N . GLY A 1 108 ? -3.715 10.334 10.790 1.00 91.06 108 GLY A N 1
ATOM 843 C CA . GLY A 1 108 ? -3.771 11.363 11.819 1.00 91.06 108 GLY A CA 1
ATOM 844 C C . GLY A 1 108 ? -4.841 11.113 12.875 1.00 91.06 108 GLY A C 1
ATOM 845 O O . GLY A 1 108 ? -5.008 11.941 13.774 1.00 91.06 108 GLY A O 1
ATOM 846 N N . LYS A 1 109 ? -5.576 10.000 12.791 1.00 91.69 109 LYS A N 1
ATOM 847 C CA . LYS A 1 109 ? -6.688 9.700 13.703 1.00 91.69 109 LYS A CA 1
ATOM 848 C C . LYS A 1 109 ? -6.269 8.827 14.873 1.00 91.69 109 LYS A C 1
ATOM 850 O O . LYS A 1 109 ? -6.948 8.816 15.897 1.00 91.69 109 LYS A O 1
ATOM 855 N N . GLY A 1 110 ? -5.161 8.097 14.737 1.00 90.06 110 GLY A N 1
ATOM 856 C CA . GLY A 1 110 ? -4.734 7.120 15.737 1.00 90.06 110 GLY A CA 1
ATOM 857 C C . GLY A 1 110 ? -5.719 5.955 15.897 1.00 90.06 110 GLY A C 1
ATOM 858 O O . GLY A 1 110 ? -5.780 5.354 16.968 1.00 90.06 110 GLY A O 1
ATOM 859 N N . GLU A 1 111 ? -6.495 5.651 14.850 1.00 93.25 111 GLU A N 1
ATOM 860 C CA . GLU A 1 111 ? -7.512 4.587 14.827 1.00 93.25 111 GLU A CA 1
ATOM 861 C C . GLU A 1 111 ? -7.024 3.306 14.124 1.00 93.25 111 GLU A C 1
ATOM 863 O O . GLU A 1 111 ? -7.816 2.464 13.691 1.00 93.25 111 GLU A O 1
ATOM 868 N N . GLY A 1 112 ? -5.707 3.132 14.014 1.00 94.00 112 GLY A N 1
ATOM 869 C CA . GLY A 1 112 ? -5.125 1.980 13.347 1.00 94.00 112 GLY A CA 1
ATOM 870 C C . GLY A 1 112 ? -3.817 2.282 12.643 1.00 94.00 112 GLY A C 1
ATOM 871 O O . GLY A 1 112 ? -3.154 3.277 12.918 1.00 94.00 112 GLY A O 1
ATOM 872 N N . HIS A 1 113 ? -3.444 1.386 11.736 1.00 96.94 113 HIS A N 1
ATOM 873 C CA . HIS A 1 113 ? -2.383 1.623 10.764 1.00 96.94 113 HIS A CA 1
ATOM 874 C C . HIS A 1 113 ? -2.657 0.859 9.471 1.00 96.94 113 HIS A C 1
ATOM 876 O O . HIS A 1 113 ? -3.455 -0.086 9.424 1.00 96.94 113 HIS A O 1
ATOM 882 N N . TRP A 1 114 ? -1.950 1.274 8.427 1.00 98.06 114 TRP A N 1
ATOM 883 C CA . TRP A 1 114 ? -2.029 0.699 7.098 1.00 98.06 114 TRP A CA 1
ATOM 884 C C . TRP A 1 114 ? -0.691 0.099 6.683 1.00 98.06 114 TRP A C 1
ATOM 886 O O . TRP A 1 114 ? 0.375 0.658 6.951 1.00 98.06 114 TRP A O 1
ATOM 896 N N . GLU A 1 115 ? -0.756 -1.029 5.983 1.00 98.31 115 GLU A N 1
ATOM 897 C CA . GLU A 1 115 ? 0.397 -1.644 5.336 1.00 98.31 115 GLU A CA 1
ATOM 898 C C . GLU A 1 115 ? 0.101 -1.957 3.872 1.00 98.31 115 GLU A C 1
ATOM 900 O O . GLU A 1 115 ? -1.023 -2.287 3.490 1.00 98.31 115 GLU A O 1
ATOM 905 N N . MET A 1 116 ? 1.149 -1.939 3.059 1.00 98.44 116 MET A N 1
ATOM 906 C CA . MET A 1 116 ? 1.137 -2.347 1.664 1.00 98.44 116 MET A CA 1
ATOM 907 C C . MET A 1 116 ? 2.124 -3.494 1.454 1.00 98.44 116 MET A C 1
ATOM 909 O O . MET A 1 116 ? 3.288 -3.409 1.837 1.00 98.44 116 MET A O 1
ATOM 913 N N . ARG A 1 117 ? 1.685 -4.558 0.784 1.00 98.25 117 ARG A N 1
ATOM 914 C CA . ARG A 1 117 ? 2.541 -5.650 0.307 1.00 98.25 117 ARG A CA 1
ATOM 915 C C . ARG A 1 117 ? 2.467 -5.738 -1.204 1.00 98.25 117 ARG A C 1
ATOM 917 O O . ARG A 1 117 ? 1.386 -5.649 -1.783 1.00 98.25 117 ARG A O 1
ATOM 924 N N . ILE A 1 118 ? 3.616 -5.947 -1.837 1.00 97.75 118 ILE A N 1
ATOM 925 C CA . ILE A 1 118 ? 3.735 -6.000 -3.294 1.00 97.75 118 ILE A CA 1
ATOM 926 C C . ILE A 1 118 ? 4.259 -7.382 -3.691 1.00 97.75 118 ILE A C 1
ATOM 928 O O . ILE A 1 118 ? 5.169 -7.937 -3.072 1.00 97.75 118 ILE A O 1
ATOM 932 N N . SER A 1 119 ? 3.664 -7.971 -4.720 1.00 96.88 119 SER A N 1
ATOM 933 C CA . SER A 1 119 ? 4.094 -9.235 -5.319 1.00 96.88 119 SER A CA 1
ATOM 934 C C . SER A 1 119 ? 4.094 -9.121 -6.838 1.00 96.88 119 SER A C 1
ATOM 936 O O . SER A 1 119 ? 3.332 -8.342 -7.410 1.00 96.88 119 SER A O 1
ATOM 938 N N . LYS A 1 120 ? 4.957 -9.891 -7.498 1.00 94.69 120 LYS A N 1
ATOM 939 C CA . LYS A 1 120 ? 4.994 -9.974 -8.958 1.00 94.69 120 LYS A CA 1
ATOM 940 C C . LYS A 1 120 ? 3.930 -10.955 -9.452 1.00 94.69 120 LYS A C 1
ATOM 942 O O . LYS A 1 120 ? 3.677 -11.967 -8.802 1.00 94.69 120 LYS A O 1
ATOM 947 N N . THR A 1 121 ? 3.327 -10.656 -10.594 1.00 95.50 121 THR A N 1
ATOM 948 C CA . THR A 1 121 ? 2.452 -11.573 -11.339 1.00 95.50 121 THR A CA 1
ATOM 949 C C . THR A 1 121 ? 2.975 -11.715 -12.766 1.00 95.50 121 THR A C 1
ATOM 951 O O . THR A 1 121 ? 3.838 -10.943 -13.191 1.00 95.50 121 THR A O 1
ATOM 954 N N . ASP A 1 122 ? 2.453 -12.678 -13.528 1.00 95.75 122 ASP A N 1
ATOM 955 C CA . ASP A 1 122 ? 2.882 -12.903 -14.918 1.00 95.75 122 ASP A CA 1
ATOM 956 C C . ASP A 1 122 ? 2.644 -11.679 -15.818 1.00 95.75 122 ASP A C 1
ATOM 958 O O . ASP A 1 122 ? 3.366 -11.458 -16.787 1.00 95.75 122 ASP A O 1
ATOM 962 N N . SER A 1 123 ? 1.647 -10.857 -15.480 1.00 95.00 123 SER A N 1
ATOM 963 C CA . SER A 1 123 ? 1.195 -9.717 -16.282 1.00 95.00 123 SER A CA 1
ATOM 964 C C . SER A 1 123 ? 1.387 -8.351 -15.606 1.00 95.00 123 SER A C 1
ATOM 966 O O . SER A 1 123 ? 0.881 -7.341 -16.101 1.00 95.00 123 SER A O 1
ATOM 968 N N . GLY A 1 124 ? 2.083 -8.296 -14.467 1.00 95.62 124 GLY A N 1
ATOM 969 C CA . GLY A 1 124 ? 2.346 -7.058 -13.735 1.00 95.62 124 GLY A CA 1
ATOM 970 C C . GLY A 1 124 ? 2.588 -7.286 -12.244 1.00 95.62 124 GLY A C 1
ATOM 971 O O . GLY A 1 124 ? 3.549 -7.955 -11.856 1.00 95.62 124 GLY A O 1
ATOM 972 N N . TYR A 1 125 ? 1.737 -6.698 -11.403 1.00 96.44 125 TYR A N 1
ATOM 973 C CA . TYR A 1 125 ? 1.901 -6.702 -9.949 1.00 96.44 125 TYR A CA 1
ATOM 974 C C . TYR A 1 125 ? 0.595 -7.038 -9.242 1.00 96.44 125 TYR A C 1
ATOM 976 O O . TYR A 1 125 ? -0.482 -6.691 -9.712 1.00 96.44 125 TYR A O 1
ATOM 984 N N . ARG A 1 126 ? 0.692 -7.645 -8.065 1.00 97.62 126 ARG A N 1
ATOM 985 C CA . ARG A 1 126 ? -0.400 -7.732 -7.101 1.00 97.62 126 ARG A CA 1
ATOM 986 C C . ARG A 1 126 ? -0.048 -6.875 -5.902 1.00 97.62 126 ARG A C 1
ATOM 988 O O . ARG A 1 126 ? 1.029 -7.039 -5.327 1.00 97.62 126 ARG A O 1
ATOM 995 N N . VAL A 1 127 ? -0.958 -5.990 -5.520 1.00 98.06 127 VAL A N 1
ATOM 996 C CA . VAL A 1 127 ? -0.818 -5.162 -4.322 1.00 98.06 127 VAL A CA 1
ATOM 997 C C . VAL A 1 127 ? -1.873 -5.586 -3.321 1.00 98.06 127 VAL A C 1
ATOM 999 O O . VAL A 1 127 ? -3.051 -5.689 -3.662 1.00 98.06 127 VAL A O 1
ATOM 1002 N N . VAL A 1 128 ? -1.444 -5.857 -2.095 1.00 98.38 128 VAL A N 1
ATOM 1003 C CA . VAL A 1 128 ? -2.323 -6.157 -0.968 1.00 98.38 128 VAL A CA 1
ATOM 1004 C C . VAL A 1 128 ? -2.192 -5.027 0.036 1.00 98.38 128 VAL A C 1
ATOM 1006 O O . VAL A 1 128 ? -1.100 -4.770 0.537 1.00 98.38 128 VAL A O 1
ATOM 1009 N N . PHE A 1 129 ? -3.306 -4.372 0.323 1.00 98.31 129 PHE A N 1
ATOM 1010 C CA . PHE A 1 129 ? -3.427 -3.394 1.387 1.00 98.31 129 PHE A CA 1
ATOM 1011 C C . PHE A 1 129 ? -3.993 -4.083 2.621 1.00 98.31 129 PHE A C 1
ATOM 1013 O O . PHE A 1 129 ? -4.963 -4.840 2.531 1.00 98.31 129 PHE A O 1
ATOM 1020 N N . THR A 1 130 ? -3.389 -3.808 3.765 1.00 98.19 130 THR A N 1
ATOM 1021 C CA . THR A 1 130 ? -3.859 -4.246 5.071 1.00 98.19 130 THR A CA 1
ATOM 1022 C C . THR A 1 130 ? -4.259 -3.014 5.864 1.00 98.19 130 THR A C 1
ATOM 1024 O O . THR A 1 130 ? -3.427 -2.135 6.070 1.00 98.19 130 THR A O 1
ATOM 1027 N N . HIS A 1 131 ? -5.490 -2.985 6.361 1.00 97.31 131 HIS A N 1
ATOM 1028 C CA . HIS A 1 131 ? -5.949 -2.009 7.340 1.00 97.31 131 HIS A CA 1
ATOM 1029 C C . HIS A 1 131 ? -6.098 -2.707 8.690 1.00 97.31 131 HIS A C 1
ATOM 1031 O O . HIS A 1 131 ? -6.946 -3.589 8.856 1.00 97.31 131 HIS A O 1
ATOM 1037 N N . VAL A 1 132 ? -5.266 -2.339 9.660 1.00 96.88 132 VAL A N 1
ATOM 1038 C CA . VAL A 1 132 ? -5.443 -2.755 11.052 1.00 96.88 132 VAL A CA 1
ATOM 1039 C C . VAL A 1 132 ? -6.209 -1.652 11.761 1.00 96.88 132 VAL A C 1
ATOM 1041 O O . VAL A 1 132 ? -5.608 -0.712 12.271 1.00 96.88 132 VAL A O 1
ATOM 1044 N N . ALA A 1 133 ? -7.534 -1.772 11.782 1.00 95.69 133 ALA A N 1
ATOM 1045 C CA . ALA A 1 133 ? -8.409 -0.865 12.508 1.00 95.69 133 ALA A CA 1
ATOM 1046 C C . ALA A 1 133 ? -8.261 -1.151 14.006 1.00 95.69 133 ALA A C 1
ATOM 1048 O O . ALA A 1 133 ? -8.567 -2.258 14.460 1.00 95.69 133 ALA A O 1
ATOM 1049 N N . ALA A 1 134 ? -7.769 -0.186 14.775 1.00 94.75 134 ALA A N 1
ATOM 1050 C CA . ALA A 1 134 ? -7.490 -0.359 16.191 1.00 94.75 134 ALA A CA 1
ATOM 1051 C C . ALA A 1 134 ? -7.897 0.873 16.989 1.00 94.75 134 ALA A C 1
ATOM 1053 O O . ALA A 1 134 ? -7.654 2.002 16.592 1.00 94.75 134 ALA A O 1
ATOM 1054 N N . ASN A 1 135 ? -8.472 0.662 18.163 1.00 92.50 135 ASN A N 1
ATOM 1055 C CA . ASN A 1 135 ? -8.759 1.747 19.087 1.00 92.50 135 ASN A CA 1
ATOM 1056 C C . ASN A 1 135 ? -8.295 1.328 20.481 1.00 92.50 135 ASN A C 1
ATOM 1058 O O . ASN A 1 135 ? -8.593 0.219 20.941 1.00 92.50 135 ASN A O 1
ATOM 1062 N N . PHE A 1 136 ? -7.519 2.201 21.119 1.00 87.25 136 PHE A N 1
ATOM 1063 C CA . PHE A 1 136 ? -6.995 1.979 22.455 1.00 87.25 136 PHE A CA 1
ATOM 1064 C C . PHE A 1 136 ? -7.682 2.917 23.442 1.00 87.25 136 PHE A C 1
ATOM 1066 O O . PHE A 1 136 ? -7.427 4.124 23.466 1.00 87.25 136 PHE A O 1
ATOM 1073 N N . ASP A 1 137 ? -8.514 2.338 24.301 1.00 82.56 137 ASP A N 1
ATOM 1074 C CA . ASP A 1 137 ? -9.078 3.048 25.435 1.00 82.56 137 ASP A CA 1
ATOM 1075 C C . ASP A 1 137 ? -7.999 3.186 26.513 1.00 82.56 137 ASP A C 1
ATOM 1077 O O . ASP A 1 137 ? -7.696 2.251 27.263 1.00 82.56 137 ASP A O 1
ATOM 1081 N N . LYS A 1 138 ? -7.413 4.385 26.587 1.00 82.69 138 LYS A N 1
ATOM 1082 C CA . LYS A 1 138 ? -6.395 4.736 27.584 1.00 82.69 138 LYS A CA 1
ATOM 1083 C C . LYS A 1 138 ? -6.925 4.665 29.016 1.00 82.69 138 LYS A C 1
ATOM 1085 O O . LYS A 1 138 ? -6.140 4.377 29.914 1.00 82.69 138 LYS A O 1
ATOM 1090 N N . ALA A 1 139 ? -8.214 4.923 29.241 1.00 77.81 139 ALA A N 1
ATOM 1091 C CA . ALA A 1 139 ? -8.808 4.902 30.574 1.00 77.81 139 ALA A CA 1
ATOM 1092 C C . ALA A 1 139 ? -9.021 3.465 31.065 1.00 77.81 139 ALA A C 1
ATOM 1094 O O . ALA A 1 139 ? -8.750 3.163 32.226 1.00 77.81 139 ALA A O 1
ATOM 1095 N N . ALA A 1 140 ? -9.450 2.565 30.177 1.00 79.94 140 ALA A N 1
ATOM 1096 C CA . ALA A 1 140 ? -9.620 1.150 30.501 1.00 79.94 140 ALA A CA 1
ATOM 1097 C C . ALA A 1 140 ? -8.338 0.312 30.342 1.00 79.94 140 ALA A C 1
ATOM 1099 O O . ALA A 1 140 ? -8.338 -0.853 30.743 1.00 79.94 140 ALA A O 1
ATOM 1100 N N . LEU A 1 141 ? -7.275 0.870 29.745 1.00 81.94 141 LEU A N 1
ATOM 1101 C CA . LEU A 1 141 ? -6.066 0.152 29.309 1.00 81.94 141 LEU A CA 1
ATOM 1102 C C . LEU A 1 141 ? -6.403 -1.080 28.450 1.00 81.94 141 LEU A C 1
ATOM 1104 O O . LEU A 1 141 ? -5.788 -2.141 28.572 1.00 81.94 141 LEU A O 1
ATOM 1108 N N . ARG A 1 142 ? -7.420 -0.948 27.592 1.00 86.44 142 ARG A N 1
ATOM 1109 C CA . ARG A 1 142 ? -7.915 -2.014 26.713 1.00 86.44 142 ARG A CA 1
ATOM 1110 C C . ARG A 1 142 ? -7.828 -1.569 25.263 1.00 86.44 142 ARG A C 1
ATOM 1112 O O . ARG A 1 142 ? -8.220 -0.459 24.921 1.00 86.44 142 ARG A O 1
ATOM 1119 N N . GLY A 1 143 ? -7.329 -2.462 24.417 1.00 88.62 143 GLY A N 1
ATOM 1120 C CA . GLY A 1 143 ? -7.303 -2.280 22.973 1.00 88.62 143 GLY A CA 1
ATOM 1121 C C . GLY A 1 143 ? -8.254 -3.251 22.294 1.00 88.62 143 GLY A C 1
ATOM 1122 O O . GLY A 1 143 ? -8.322 -4.423 22.669 1.00 88.62 143 GLY A O 1
ATOM 1123 N N . TRP A 1 144 ? -8.956 -2.769 21.278 1.00 93.69 144 TRP A N 1
ATOM 1124 C CA . TRP A 1 144 ? -9.629 -3.621 20.306 1.00 93.69 144 TRP A CA 1
ATOM 1125 C C . TRP A 1 144 ? -8.970 -3.408 18.957 1.00 93.69 144 TRP A C 1
ATOM 1127 O O . TRP A 1 144 ? -8.648 -2.275 18.601 1.00 93.69 144 TRP A O 1
ATOM 1137 N N . SER A 1 145 ? -8.777 -4.488 18.209 1.00 95.25 145 SER A N 1
ATOM 1138 C CA . SER A 1 145 ? -8.289 -4.414 16.841 1.00 95.25 145 SER A CA 1
ATOM 1139 C C . SER A 1 145 ? -8.974 -5.447 15.962 1.00 95.25 145 SER A C 1
ATOM 1141 O O . SER A 1 145 ? -9.35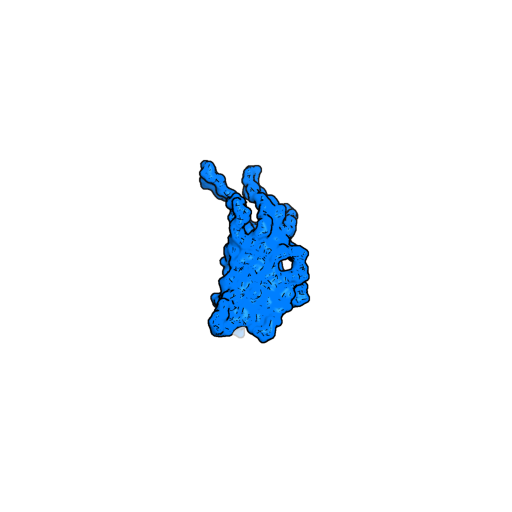2 -6.530 16.416 1.00 95.25 145 SER A O 1
ATOM 1143 N N . ARG A 1 146 ? -9.150 -5.086 14.695 1.00 95.31 146 ARG A N 1
ATOM 1144 C CA . ARG A 1 146 ? -9.565 -5.982 13.618 1.00 95.31 146 ARG A CA 1
ATOM 1145 C C . ARG A 1 146 ? -8.701 -5.713 12.403 1.00 95.31 146 ARG A C 1
ATOM 1147 O O . ARG A 1 146 ? -8.265 -4.585 12.178 1.00 95.31 146 ARG A O 1
ATOM 1154 N N . LYS A 1 147 ? -8.441 -6.763 11.635 1.00 96.31 147 LYS A N 1
ATOM 1155 C CA . LYS A 1 147 ? -7.594 -6.697 10.453 1.0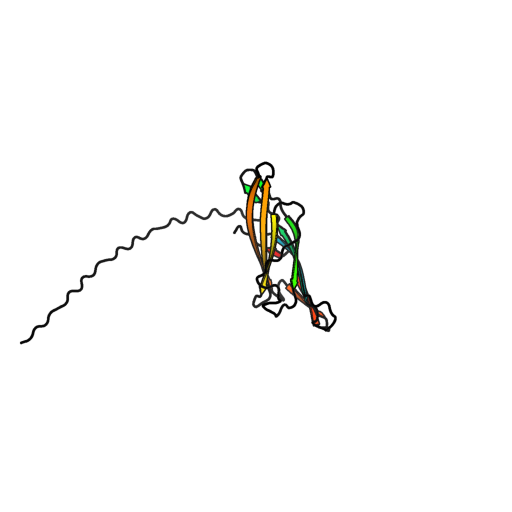0 96.31 147 LYS A CA 1
ATOM 1156 C C . LYS A 1 147 ? -8.446 -6.908 9.213 1.00 96.31 147 LYS A C 1
ATOM 1158 O O . LYS A 1 147 ? -9.209 -7.866 9.130 1.00 96.31 147 LYS A O 1
ATOM 1163 N N . PHE A 1 148 ? -8.273 -6.027 8.241 1.00 96.56 148 PHE A N 1
ATOM 1164 C CA . PHE A 1 148 ? -8.913 -6.111 6.941 1.00 96.56 148 PHE A CA 1
ATOM 1165 C C . PHE A 1 148 ? -7.841 -6.152 5.862 1.00 96.56 148 PHE A C 1
ATOM 1167 O O . PHE A 1 148 ? -6.845 -5.436 5.940 1.00 96.56 148 PHE A O 1
ATOM 1174 N N . GLU A 1 149 ? -8.036 -6.984 4.848 1.00 97.62 149 GLU A N 1
ATOM 1175 C CA . GLU A 1 149 ? -7.154 -7.068 3.690 1.00 97.62 149 GLU A CA 1
ATOM 1176 C C . GLU A 1 149 ? -7.945 -6.884 2.400 1.00 97.62 149 GLU A C 1
ATOM 1178 O O . GLU A 1 149 ? -8.983 -7.514 2.188 1.00 97.62 149 GLU A O 1
ATOM 1183 N N . GLY A 1 150 ? -7.418 -6.043 1.519 1.00 97.12 150 GLY A N 1
ATOM 1184 C CA . GLY A 1 150 ? -7.918 -5.817 0.172 1.00 97.12 150 GLY A CA 1
ATOM 1185 C C . GLY A 1 150 ? -6.786 -5.996 -0.827 1.00 97.12 150 GLY A C 1
ATOM 1186 O O . GLY A 1 150 ? -5.654 -5.593 -0.569 1.00 97.12 150 GLY A O 1
ATOM 1187 N N . ALA A 1 151 ? -7.063 -6.629 -1.963 1.00 97.75 151 ALA A N 1
ATOM 1188 C CA . ALA A 1 151 ? -6.046 -6.902 -2.973 1.00 97.75 151 ALA A CA 1
ATOM 1189 C C . ALA A 1 151 ? -6.488 -6.434 -4.356 1.00 97.75 151 ALA A C 1
ATOM 1191 O O . ALA A 1 151 ? -7.662 -6.539 -4.707 1.00 97.75 151 ALA A O 1
ATOM 1192 N N . VAL A 1 152 ? -5.525 -5.972 -5.149 1.00 97.88 152 VAL A N 1
ATOM 1193 C CA . VAL A 1 152 ? -5.724 -5.547 -6.534 1.00 97.88 152 VAL A CA 1
ATOM 1194 C C . VAL A 1 152 ? -4.596 -6.067 -7.414 1.00 97.88 152 VAL A C 1
ATOM 1196 O O . VAL A 1 152 ? -3.420 -5.992 -7.052 1.00 97.88 152 VAL A O 1
ATOM 1199 N N . ASP A 1 153 ? -4.966 -6.591 -8.579 1.00 97.94 153 ASP A N 1
ATOM 1200 C CA . ASP A 1 153 ? -4.019 -6.964 -9.623 1.00 97.94 153 ASP A CA 1
ATOM 1201 C C . ASP A 1 153 ? -3.855 -5.787 -10.596 1.00 97.94 153 ASP A C 1
ATOM 1203 O O . ASP A 1 153 ? -4.818 -5.268 -11.164 1.00 97.94 153 ASP A O 1
ATOM 1207 N N . LEU A 1 154 ? -2.615 -5.344 -10.763 1.00 97.62 154 LEU A N 1
ATOM 1208 C CA . LEU A 1 154 ? -2.182 -4.274 -11.649 1.00 97.62 154 LEU A CA 1
ATOM 1209 C C . LEU A 1 154 ? -1.532 -4.906 -12.874 1.00 97.62 154 LEU A C 1
ATOM 1211 O O . LEU A 1 154 ? -0.413 -5.411 -12.818 1.00 97.62 154 LEU A O 1
ATOM 1215 N N . VAL A 1 155 ? -2.247 -4.875 -13.984 1.00 97.75 155 VAL A N 1
ATOM 1216 C CA . VAL A 1 155 ? -1.875 -5.491 -15.249 1.00 97.75 155 VAL A CA 1
ATOM 1217 C C . VAL A 1 155 ? -1.381 -4.414 -16.210 1.00 97.75 155 VAL A C 1
ATOM 1219 O O . VAL A 1 155 ? -2.115 -3.478 -16.557 1.00 97.75 155 VAL A O 1
ATOM 1222 N N . VAL A 1 156 ? -0.133 -4.554 -16.658 1.00 96.69 156 VAL A N 1
ATOM 1223 C CA . VAL A 1 156 ? 0.488 -3.636 -17.624 1.00 96.69 156 VAL A CA 1
ATOM 1224 C C . VAL A 1 156 ? -0.285 -3.691 -18.943 1.00 96.69 156 VAL A C 1
ATOM 1226 O O . VAL A 1 156 ? -0.561 -4.762 -19.472 1.00 96.69 156 VAL A O 1
ATOM 1229 N N . GLY A 1 157 ? -0.663 -2.526 -19.467 1.00 95.88 157 GLY A N 1
ATOM 1230 C CA . GLY A 1 157 ? -1.470 -2.396 -20.683 1.00 95.88 157 GLY A CA 1
ATOM 1231 C C . GLY A 1 157 ? -2.985 -2.491 -20.461 1.00 95.88 157 GLY A C 1
ATOM 1232 O O . GLY A 1 157 ? -3.737 -2.173 -21.378 1.00 95.88 157 GLY A O 1
ATOM 1233 N N . SER A 1 158 ? -3.441 -2.860 -19.258 1.00 97.12 158 SER A N 1
ATOM 1234 C CA . SER A 1 158 ? -4.863 -2.874 -18.887 1.00 97.12 158 SER A CA 1
ATOM 1235 C C . SER A 1 158 ? -5.193 -1.733 -17.919 1.00 97.12 158 SER A C 1
ATOM 1237 O O . SER A 1 158 ? -5.573 -0.642 -18.350 1.00 97.12 158 SER A O 1
ATOM 1239 N N . ASN A 1 159 ? -5.003 -1.938 -16.611 1.00 96.75 159 ASN A N 1
ATOM 1240 C CA . ASN A 1 159 ? -5.215 -0.924 -15.573 1.00 96.75 159 ASN A CA 1
ATOM 1241 C C . ASN A 1 159 ? -3.915 -0.236 -15.124 1.00 96.75 159 ASN A C 1
ATOM 1243 O O . ASN A 1 159 ? -3.982 0.714 -14.345 1.00 96.75 159 ASN A O 1
ATOM 1247 N N . LEU A 1 160 ? -2.758 -0.641 -15.656 1.00 97.88 160 LEU A N 1
ATOM 1248 C CA . LEU A 1 160 ? -1.466 0.001 -15.425 1.00 97.88 160 LEU A CA 1
ATOM 1249 C C . LEU A 1 160 ? -0.835 0.453 -16.752 1.00 97.88 160 LEU A C 1
ATOM 1251 O O . LEU A 1 160 ? -0.633 -0.343 -17.668 1.00 97.88 160 LEU A O 1
ATOM 1255 N N . LYS A 1 161 ? -0.515 1.742 -16.862 1.00 97.94 161 LYS A N 1
ATOM 1256 C CA . LYS A 1 161 ? 0.240 2.334 -17.974 1.00 97.94 161 LYS A CA 1
ATOM 1257 C C . LYS A 1 161 ? 1.724 2.355 -17.646 1.00 97.94 161 LYS A C 1
ATOM 1259 O O . LYS A 1 161 ? 2.095 2.426 -16.478 1.00 97.94 161 LYS A O 1
ATOM 1264 N N . VAL A 1 162 ? 2.549 2.332 -18.687 1.00 97.00 162 VAL A N 1
ATOM 1265 C CA . VAL A 1 162 ? 4.005 2.442 -18.595 1.00 97.00 162 VAL A CA 1
ATOM 1266 C C . VAL A 1 162 ? 4.516 3.434 -19.635 1.00 97.00 162 VAL A C 1
ATOM 1268 O O . VAL A 1 162 ? 3.999 3.496 -20.750 1.00 97.00 162 VAL A O 1
ATOM 1271 N N . SER A 1 163 ? 5.540 4.201 -19.279 1.00 96.75 163 SER A N 1
ATOM 1272 C CA . SER A 1 163 ? 6.354 4.963 -20.225 1.00 96.75 163 SER A CA 1
ATOM 1273 C C . SER A 1 163 ? 7.801 4.936 -19.780 1.00 96.75 163 SER A C 1
ATOM 1275 O O . SER A 1 163 ? 8.100 5.199 -18.615 1.00 96.75 163 SER A O 1
ATOM 1277 N N . CYS A 1 164 ? 8.695 4.669 -20.724 1.00 94.81 164 CYS A N 1
ATOM 1278 C CA . CYS A 1 164 ? 10.129 4.697 -20.501 1.00 94.81 164 CYS A CA 1
ATOM 1279 C C . CYS A 1 164 ? 10.746 5.830 -21.318 1.00 94.81 164 CYS A C 1
ATOM 1281 O O . CYS A 1 164 ? 10.466 5.977 -22.507 1.00 94.81 164 CYS A O 1
ATOM 1283 N N . ALA A 1 165 ? 11.573 6.646 -20.674 1.00 92.12 165 ALA A N 1
ATOM 1284 C CA . ALA A 1 165 ? 12.402 7.615 -21.373 1.00 92.12 165 ALA A CA 1
ATOM 1285 C C . ALA A 1 165 ? 13.522 6.886 -22.135 1.00 92.12 165 ALA A C 1
ATOM 1287 O O . ALA A 1 165 ? 13.942 5.803 -21.728 1.00 92.12 165 ALA A O 1
ATOM 1288 N N . GLY A 1 166 ? 14.057 7.500 -23.197 1.00 86.25 166 GLY A N 1
ATOM 1289 C CA . GLY A 1 166 ? 15.182 6.937 -23.966 1.00 86.25 166 GLY A CA 1
ATOM 1290 C C . GLY A 1 166 ? 16.435 6.670 -23.121 1.00 86.25 166 GLY A C 1
ATOM 1291 O O . GLY A 1 166 ? 17.266 5.840 -23.472 1.00 86.25 166 GLY A O 1
ATOM 1292 N N . GLU A 1 167 ? 16.532 7.315 -21.960 1.00 84.38 167 GLU A N 1
ATOM 1293 C CA . GLU A 1 167 ? 17.573 7.086 -20.963 1.00 84.38 167 GLU A CA 1
ATOM 1294 C C . GLU A 1 167 ? 17.268 5.913 -20.018 1.00 84.38 167 GLU A C 1
ATOM 1296 O O . GLU A 1 167 ? 17.937 5.791 -19.008 1.00 84.38 167 GLU A O 1
ATOM 1301 N N . GLY A 1 168 ? 16.270 5.064 -20.268 1.00 86.50 168 GLY A N 1
ATOM 1302 C CA . GLY A 1 168 ? 16.021 3.840 -19.488 1.00 86.50 168 GLY A CA 1
ATOM 1303 C C . GLY A 1 168 ? 15.304 4.026 -18.144 1.00 86.50 168 GLY A C 1
ATOM 1304 O O . GLY A 1 168 ? 15.077 3.049 -17.441 1.00 86.50 168 GLY A O 1
ATOM 1305 N N . THR A 1 169 ? 14.907 5.250 -17.781 1.00 92.00 169 THR A N 1
ATOM 1306 C CA . THR A 1 169 ? 13.996 5.468 -16.642 1.00 92.00 169 THR A CA 1
ATOM 1307 C C . THR A 1 169 ? 12.576 5.107 -17.060 1.00 92.00 169 THR A C 1
ATOM 1309 O O . THR A 1 169 ? 12.062 5.687 -18.018 1.00 92.00 169 THR A O 1
ATOM 1312 N N . CYS A 1 170 ? 11.925 4.210 -16.324 1.00 94.62 170 CYS A N 1
ATOM 1313 C CA . CYS A 1 170 ? 10.544 3.805 -16.573 1.00 94.62 170 CYS A CA 1
ATOM 1314 C C . CYS A 1 170 ? 9.618 4.279 -15.450 1.00 94.62 170 CYS A C 1
ATOM 1316 O O . CYS A 1 170 ? 9.924 4.166 -14.262 1.00 94.62 170 CYS A O 1
ATOM 1318 N N . GLY A 1 171 ? 8.466 4.818 -15.836 1.00 96.50 171 GLY A N 1
ATOM 1319 C CA . GLY A 1 171 ? 7.375 5.177 -14.942 1.00 96.50 171 GLY A CA 1
ATOM 1320 C C . GLY A 1 171 ? 6.152 4.316 -15.222 1.00 96.50 171 GLY A C 1
ATOM 1321 O O . GLY A 1 171 ? 5.823 4.087 -16.384 1.00 96.50 171 GLY A O 1
ATOM 1322 N N . TYR A 1 172 ? 5.466 3.889 -14.168 1.00 97.69 172 TYR A N 1
ATOM 1323 C CA . TYR A 1 172 ? 4.185 3.197 -14.236 1.00 97.69 172 TYR A CA 1
ATOM 1324 C C . TYR A 1 172 ? 3.141 3.969 -13.440 1.00 97.69 172 TYR A C 1
ATOM 1326 O O . TYR A 1 172 ? 3.464 4.534 -12.394 1.00 97.69 172 TYR A O 1
ATOM 1334 N N . TRP A 1 173 ? 1.902 3.995 -13.920 1.00 98.06 173 TRP A N 1
ATOM 1335 C CA . TRP A 1 173 ? 0.794 4.663 -13.236 1.00 98.06 173 TRP A CA 1
ATOM 1336 C C . TRP A 1 173 ? -0.556 4.060 -13.613 1.00 98.06 173 TRP A C 1
ATOM 1338 O O . TRP A 1 173 ? -0.669 3.350 -14.613 1.00 98.06 173 TRP A O 1
ATOM 1348 N N . LEU A 1 174 ? -1.598 4.337 -12.828 1.00 98.06 174 LEU A N 1
ATOM 1349 C CA . LEU A 1 174 ? -2.941 3.822 -13.113 1.00 98.06 174 LEU A CA 1
ATOM 1350 C C . LEU A 1 174 ? -3.462 4.320 -14.464 1.00 98.06 174 LEU A C 1
ATOM 1352 O O . LEU A 1 174 ? -3.395 5.504 -14.796 1.00 98.06 174 LEU A O 1
ATOM 1356 N N . ALA A 1 175 ? -4.030 3.408 -15.249 1.00 97.44 175 ALA A N 1
ATOM 1357 C CA . ALA A 1 175 ? -4.651 3.744 -16.525 1.00 97.44 175 ALA A CA 1
ATOM 1358 C C . ALA A 1 175 ? -5.986 4.482 -16.350 1.00 97.44 175 ALA A C 1
ATOM 1360 O O . ALA A 1 175 ? -6.352 5.280 -17.218 1.00 97.44 175 ALA A O 1
ATOM 1361 N N . ARG A 1 176 ? -6.696 4.179 -15.255 1.00 96.00 176 ARG A N 1
ATOM 1362 C CA . ARG A 1 176 ? -7.985 4.739 -14.829 1.00 96.00 176 ARG A CA 1
ATOM 1363 C C . ARG A 1 176 ? -7.995 4.834 -13.308 1.00 96.00 176 ARG A C 1
ATOM 1365 O O . ARG A 1 176 ? -7.428 3.963 -12.652 1.00 96.00 176 ARG A O 1
ATOM 1372 N N . THR A 1 177 ? -8.641 5.860 -12.772 1.00 93.50 177 THR A N 1
ATOM 1373 C CA . THR A 1 177 ? -8.768 6.075 -11.328 1.00 93.50 177 THR A CA 1
ATOM 1374 C C . THR A 1 177 ? -10.213 6.464 -10.980 1.00 93.50 177 THR A C 1
ATOM 1376 O O . THR A 1 177 ? -10.868 7.114 -11.801 1.00 93.50 177 THR A O 1
ATOM 1379 N N . PRO A 1 178 ? -10.721 6.077 -9.795 1.00 95.38 178 PRO A N 1
ATOM 1380 C CA . PRO A 1 178 ? -10.104 5.139 -8.853 1.00 95.38 178 PRO A CA 1
ATOM 1381 C C . PRO A 1 178 ? -10.184 3.678 -9.337 1.00 95.38 178 PRO A C 1
ATOM 1383 O O . PRO A 1 178 ? -11.027 3.331 -10.163 1.00 95.38 178 PRO A O 1
ATOM 1386 N N . VAL A 1 179 ? -9.310 2.815 -8.815 1.00 97.38 179 VAL A N 1
ATOM 1387 C CA . VAL A 1 179 ? -9.438 1.354 -8.940 1.00 97.38 179 VAL A CA 1
ATOM 1388 C C . VAL A 1 179 ? -10.062 0.808 -7.661 1.00 97.38 179 VAL A C 1
ATOM 1390 O O . VAL A 1 179 ? -9.592 1.109 -6.565 1.00 97.38 179 VAL A O 1
ATOM 1393 N N . GLU A 1 180 ? -11.121 0.016 -7.795 1.00 97.31 180 GLU A N 1
ATOM 1394 C CA . GLU A 1 180 ? -11.791 -0.605 -6.653 1.00 97.31 180 GLU A CA 1
ATOM 1395 C C . GLU A 1 180 ? -10.946 -1.741 -6.065 1.00 97.31 180 GLU A C 1
ATOM 1397 O O . GLU A 1 180 ? -10.402 -2.581 -6.787 1.00 97.31 180 GLU A O 1
ATOM 1402 N N . VAL A 1 181 ? -10.857 -1.779 -4.738 1.00 96.88 181 VAL A N 1
ATOM 1403 C CA . VAL A 1 181 ? -10.151 -2.804 -3.970 1.00 96.88 181 VAL A CA 1
ATOM 1404 C C . VAL A 1 181 ? -11.138 -3.410 -2.979 1.00 96.88 181 VAL A C 1
ATOM 1406 O O . VAL A 1 181 ? -11.599 -2.755 -2.048 1.00 96.88 181 VAL A O 1
ATOM 1409 N N . VAL A 1 182 ? -11.490 -4.680 -3.171 1.00 95.50 182 VAL A N 1
ATOM 1410 C CA . VAL A 1 182 ? -12.467 -5.356 -2.307 1.00 95.50 182 VAL A CA 1
ATOM 1411 C C . VAL A 1 182 ? -11.782 -5.806 -1.018 1.00 95.50 182 VAL A C 1
ATOM 1413 O O . VAL A 1 182 ? -11.020 -6.775 -1.022 1.00 95.50 182 VAL A O 1
ATOM 1416 N N . GLY A 1 183 ? -12.045 -5.086 0.073 1.00 93.00 183 GLY A N 1
ATOM 1417 C CA . GLY A 1 183 ? -11.557 -5.404 1.414 1.00 93.00 183 GLY A CA 1
ATOM 1418 C C . GLY A 1 183 ? -12.408 -6.463 2.120 1.00 93.00 183 GLY A C 1
ATOM 1419 O O . GLY A 1 183 ? -13.637 -6.458 2.015 1.00 93.00 183 GLY A O 1
ATOM 1420 N N . ARG A 1 184 ? -11.763 -7.359 2.874 1.00 94.38 184 ARG A N 1
ATOM 1421 C CA . ARG A 1 184 ? -12.409 -8.360 3.740 1.00 94.38 184 ARG A CA 1
ATOM 1422 C C . ARG A 1 184 ? -11.692 -8.480 5.080 1.00 94.38 184 ARG A C 1
ATOM 1424 O O . ARG A 1 184 ? -10.476 -8.339 5.133 1.00 94.38 184 ARG A O 1
ATOM 1431 N N . GLU A 1 185 ? -12.432 -8.788 6.138 1.00 93.94 185 GLU A N 1
ATOM 1432 C CA . GLU A 1 185 ? -11.856 -9.131 7.447 1.00 93.94 185 GLU A CA 1
ATOM 1433 C C . GLU A 1 185 ? -11.071 -10.454 7.346 1.00 93.94 185 GLU A C 1
ATOM 1435 O O . GLU A 1 185 ? -11.517 -11.382 6.653 1.00 93.94 185 GLU A O 1
ATOM 1440 N N . VAL A 1 186 ? -9.899 -10.528 7.988 1.00 93.56 186 VAL A N 1
ATOM 1441 C CA . VAL A 1 186 ? -8.992 -11.695 7.970 1.00 93.56 186 VAL A CA 1
ATOM 1442 C C . VAL A 1 186 ? -8.599 -12.169 9.360 1.00 93.56 186 VAL A C 1
ATOM 1444 O O . VAL A 1 186 ? -8.491 -11.325 10.276 1.00 93.56 186 VAL A O 1
#